Protein AF-A0A5C4TC62-F1 (afdb_monomer_lite)

Foldseek 3Di:
DDDDPAPDPDDPDDCVPPPDDQQADEDEPPDPDLQVQLLCVLLVNHPVRYDYDDPPDDDDDPHDDDDPPPPPPDPDDDRPADPVVVLVVSLVSNCVSLVADADPLLQAEEAACPVPPDQHDVPVVVVCVVVVVVSYDYDYCSPPRPSVLLNSQCNYQEYEYEDDPSLSSVSSHDQNREYEYEYAPPDDDCHNDDPRYDDYDYDHD

Structure (mmCIF, N/CA/C/O backbone):
data_AF-A0A5C4TC62-F1
#
_entry.id   AF-A0A5C4TC62-F1
#
loop_
_atom_site.group_PDB
_atom_site.id
_atom_site.type_symbol
_atom_site.label_atom_id
_atom_site.label_alt_id
_atom_site.label_comp_id
_atom_site.label_asym_id
_atom_site.label_entity_id
_atom_site.label_seq_id
_atom_site.pdbx_PDB_ins_code
_atom_site.Cartn_x
_atom_site.Cartn_y
_atom_site.Cartn_z
_atom_site.occupancy
_atom_site.B_iso_or_equiv
_atom_site.auth_seq_id
_atom_site.auth_comp_id
_atom_site.auth_asym_id
_atom_site.auth_atom_id
_atom_site.pdbx_PDB_model_num
ATOM 1 N N . MET A 1 1 ? 24.062 13.454 -33.628 1.00 30.94 1 MET A N 1
ATOM 2 C CA . MET A 1 1 ? 23.434 12.606 -34.673 1.00 30.94 1 MET A CA 1
ATOM 3 C C . MET A 1 1 ? 23.124 11.265 -34.015 1.00 30.94 1 MET A C 1
ATOM 5 O O . MET A 1 1 ? 24.044 10.686 -33.473 1.00 30.94 1 MET A O 1
ATOM 9 N N . LEU A 1 2 ? 21.901 10.762 -33.869 1.00 21.36 2 LEU A N 1
ATOM 10 C CA . LEU A 1 2 ? 20.700 10.834 -34.698 1.00 21.36 2 LEU A CA 1
ATOM 11 C C . LEU A 1 2 ? 19.454 11.174 -33.863 1.00 21.36 2 LEU A C 1
ATOM 13 O O . LEU A 1 2 ? 19.333 10.771 -32.708 1.00 21.36 2 LEU A O 1
ATOM 17 N N . ALA A 1 3 ? 18.513 11.849 -34.521 1.00 23.80 3 ALA A N 1
ATOM 18 C CA . ALA A 1 3 ? 17.127 11.994 -34.110 1.00 23.80 3 ALA A CA 1
ATOM 19 C C . ALA A 1 3 ? 16.480 10.617 -33.880 1.00 23.80 3 ALA A C 1
ATOM 21 O O . ALA A 1 3 ? 16.536 9.742 -34.744 1.00 23.80 3 ALA A O 1
ATOM 22 N N . CYS A 1 4 ? 15.861 10.429 -32.716 1.00 20.73 4 CYS A N 1
ATOM 23 C CA . CYS A 1 4 ? 15.042 9.258 -32.438 1.00 20.73 4 CYS A CA 1
ATOM 24 C C . CYS A 1 4 ? 13.598 9.609 -32.810 1.00 20.73 4 CYS A C 1
ATOM 26 O O . CYS A 1 4 ? 12.948 10.399 -32.127 1.00 20.73 4 CYS A O 1
ATOM 28 N N . THR A 1 5 ? 13.103 9.068 -33.921 1.00 20.61 5 THR A N 1
ATOM 29 C CA . THR A 1 5 ? 11.689 9.167 -34.290 1.00 20.61 5 THR A CA 1
ATOM 30 C C . THR A 1 5 ? 10.877 8.324 -33.307 1.00 20.61 5 THR A C 1
ATOM 32 O O . THR A 1 5 ? 10.744 7.110 -33.461 1.00 20.61 5 THR A O 1
ATOM 35 N N . ILE A 1 6 ? 10.357 8.965 -32.261 1.00 24.66 6 ILE A N 1
ATOM 36 C CA . ILE A 1 6 ? 9.444 8.352 -31.296 1.00 24.66 6 ILE A CA 1
ATOM 37 C C . ILE A 1 6 ? 8.110 8.127 -32.014 1.00 24.66 6 ILE A C 1
ATOM 39 O O . ILE A 1 6 ? 7.334 9.057 -32.223 1.00 24.66 6 ILE A O 1
ATOM 43 N N . ARG A 1 7 ? 7.826 6.885 -32.422 1.00 21.91 7 ARG A N 1
ATOM 44 C CA . ARG A 1 7 ? 6.460 6.497 -32.792 1.00 21.91 7 ARG A CA 1
ATOM 45 C C . ARG A 1 7 ? 5.653 6.353 -31.505 1.00 21.91 7 ARG A C 1
ATOM 47 O O . ARG A 1 7 ? 5.790 5.362 -30.793 1.00 21.91 7 ARG A O 1
ATOM 54 N N . PHE A 1 8 ? 4.823 7.348 -31.205 1.00 23.62 8 PHE A N 1
ATOM 55 C CA . PHE A 1 8 ? 3.849 7.273 -30.122 1.00 23.62 8 PHE A CA 1
ATOM 56 C C . PHE A 1 8 ? 2.818 6.184 -30.440 1.00 23.62 8 PHE A C 1
ATOM 58 O O . PHE A 1 8 ? 1.986 6.344 -31.328 1.00 23.62 8 PHE A O 1
ATOM 65 N N . ALA A 1 9 ? 2.852 5.074 -29.708 1.00 26.41 9 ALA A N 1
ATOM 66 C CA . ALA A 1 9 ? 1.685 4.212 -29.593 1.00 26.41 9 ALA A CA 1
ATOM 67 C C . ALA A 1 9 ? 0.819 4.779 -28.462 1.00 26.41 9 ALA A C 1
ATOM 69 O O . ALA A 1 9 ? 1.026 4.465 -27.293 1.00 26.41 9 ALA A O 1
ATOM 70 N N . ILE A 1 10 ? -0.111 5.671 -28.810 1.00 30.48 10 ILE A N 1
ATOM 71 C CA . ILE A 1 10 ? -1.128 6.165 -27.878 1.00 30.48 10 ILE A CA 1
ATOM 72 C C . ILE A 1 10 ? -2.096 5.007 -27.638 1.00 30.48 10 ILE A C 1
ATOM 74 O O . ILE A 1 10 ? -2.842 4.609 -28.529 1.00 30.48 10 ILE A O 1
ATOM 78 N N . GLY A 1 11 ? -2.053 4.425 -26.446 1.00 35.75 11 GLY A N 1
ATOM 79 C CA . GLY A 1 11 ? -2.957 3.354 -26.060 1.00 35.75 11 GLY A CA 1
ATOM 80 C C . GLY A 1 11 ? -3.320 3.478 -24.592 1.00 35.75 11 GLY A C 1
ATOM 81 O O . GLY A 1 11 ? -2.474 3.284 -23.729 1.00 35.75 11 GLY A O 1
ATOM 82 N N . SER A 1 12 ? -4.596 3.724 -24.307 1.00 39.84 12 SER A N 1
ATOM 83 C CA . SER A 1 12 ? -5.207 3.675 -22.970 1.00 39.84 12 SER A CA 1
ATOM 84 C C . SER A 1 12 ? -5.316 2.248 -22.401 1.00 39.84 12 SER A C 1
ATOM 86 O O . SER A 1 12 ? -6.130 1.978 -21.520 1.00 39.84 12 SER A O 1
ATOM 88 N N . ARG A 1 13 ? -4.536 1.297 -22.931 1.00 46.03 13 ARG A N 1
ATOM 89 C CA . ARG A 1 13 ? -4.659 -0.131 -22.631 1.00 46.03 13 ARG A CA 1
ATOM 90 C C . ARG A 1 13 ? -3.619 -0.550 -21.604 1.00 46.03 13 ARG A C 1
ATOM 92 O O . ARG A 1 13 ? -2.445 -0.216 -21.722 1.00 46.03 13 ARG A O 1
ATOM 99 N N . ASN A 1 14 ? -4.065 -1.344 -20.635 1.00 53.19 14 ASN A N 1
ATOM 100 C CA . ASN A 1 14 ? -3.213 -2.014 -19.665 1.00 53.19 14 ASN A CA 1
ATOM 101 C C . ASN A 1 14 ? -2.066 -2.758 -20.386 1.00 53.19 14 ASN A C 1
ATOM 103 O O . ASN A 1 14 ? -2.363 -3.677 -21.155 1.00 53.19 14 ASN A O 1
ATOM 107 N N . PRO A 1 15 ? -0.781 -2.435 -20.145 1.00 55.03 15 PRO A N 1
ATOM 108 C CA . PRO A 1 15 ? 0.329 -3.113 -20.809 1.00 55.03 15 PRO A CA 1
ATOM 109 C C . PRO A 1 15 ? 0.337 -4.625 -20.522 1.00 55.03 15 PRO A C 1
ATOM 111 O O . PRO A 1 15 ? 0.638 -5.399 -21.425 1.00 55.03 15 PRO A O 1
ATOM 114 N N . PHE A 1 16 ? -0.145 -5.069 -19.357 1.00 57.12 16 PHE A N 1
ATOM 115 C CA . PHE A 1 16 ? -0.284 -6.486 -18.997 1.00 57.12 16 PHE A CA 1
ATOM 116 C C . PHE A 1 16 ? -1.437 -7.210 -19.714 1.00 57.12 16 PHE A C 1
ATOM 118 O O . PHE A 1 16 ? -1.467 -8.435 -19.739 1.00 57.12 16 PHE A O 1
ATOM 125 N N . ARG A 1 17 ? -2.390 -6.480 -20.315 1.00 63.75 17 ARG A N 1
ATOM 126 C CA . ARG A 1 17 ? -3.488 -7.043 -21.136 1.00 63.75 17 ARG A CA 1
ATOM 127 C C . ARG A 1 17 ? -3.427 -6.608 -22.602 1.00 63.75 17 ARG A C 1
ATOM 129 O O . ARG A 1 17 ? -4.311 -6.931 -23.386 1.00 63.75 17 ARG A O 1
ATOM 136 N N . SER A 1 18 ? -2.391 -5.868 -22.981 1.00 69.88 18 SER A N 1
ATOM 137 C CA . SER A 1 18 ? -2.206 -5.351 -24.339 1.00 69.88 18 SER A CA 1
ATOM 138 C C . SER A 1 18 ? -1.653 -6.397 -25.312 1.00 69.88 18 SER A C 1
ATOM 140 O O . SER A 1 18 ? -1.589 -6.131 -26.509 1.00 69.88 18 SER A O 1
ATOM 142 N N . GLY A 1 19 ? -1.235 -7.564 -24.802 1.00 74.81 19 GLY A N 1
ATOM 143 C CA . GLY A 1 19 ? -0.518 -8.586 -25.570 1.00 74.81 19 GLY A CA 1
ATOM 144 C C . GLY A 1 19 ? 0.917 -8.182 -25.925 1.00 74.81 19 GLY A C 1
ATOM 145 O O . GLY A 1 19 ? 1.572 -8.867 -26.705 1.00 74.81 19 GLY A O 1
ATOM 146 N N . LEU A 1 20 ? 1.414 -7.065 -25.383 1.00 82.81 20 LEU A N 1
ATOM 147 C CA . LEU A 1 20 ? 2.783 -6.621 -25.607 1.00 82.81 20 LEU A CA 1
ATOM 148 C C . LEU A 1 20 ? 3.751 -7.474 -24.788 1.00 82.81 20 LEU A C 1
ATOM 150 O O . LEU A 1 20 ? 3.633 -7.575 -23.569 1.00 82.81 20 LEU A O 1
ATOM 154 N N . HIS A 1 21 ? 4.744 -8.042 -25.466 1.00 85.62 21 HIS A N 1
ATOM 155 C CA . HIS A 1 21 ? 5.901 -8.629 -24.806 1.00 85.62 21 HIS A CA 1
ATOM 156 C C . HIS A 1 21 ? 6.812 -7.510 -24.287 1.00 85.62 21 HIS A C 1
ATOM 158 O O . HIS A 1 21 ? 7.208 -6.634 -25.060 1.00 85.62 21 HIS A O 1
ATOM 164 N N . ILE A 1 22 ? 7.117 -7.524 -22.986 1.00 90.19 22 ILE A N 1
ATOM 165 C CA . ILE A 1 22 ? 7.987 -6.541 -22.331 1.00 90.19 22 ILE A CA 1
ATOM 166 C C . ILE A 1 22 ? 9.228 -7.248 -21.781 1.00 90.19 22 ILE A C 1
ATOM 168 O O . ILE A 1 22 ? 9.141 -8.080 -20.874 1.00 90.19 22 ILE A O 1
ATOM 172 N N . ASP A 1 23 ? 10.390 -6.882 -22.320 1.00 91.50 23 ASP A N 1
ATOM 173 C CA . ASP A 1 23 ? 11.682 -7.445 -21.916 1.00 91.50 23 ASP A CA 1
ATOM 174 C C . ASP A 1 23 ? 12.245 -6.772 -20.657 1.00 91.50 23 ASP A C 1
ATOM 176 O O . ASP A 1 23 ? 12.823 -7.435 -19.793 1.00 91.50 23 ASP A O 1
ATOM 180 N N . LYS A 1 24 ? 12.080 -5.445 -20.553 1.00 93.44 24 LYS A N 1
ATOM 181 C CA . LYS A 1 24 ? 12.610 -4.604 -19.472 1.00 93.44 24 LYS A CA 1
ATOM 182 C C . LYS A 1 24 ? 11.606 -3.528 -19.054 1.00 93.44 24 LYS A C 1
ATOM 184 O O . LYS A 1 24 ? 10.913 -2.962 -19.895 1.00 93.44 24 LYS A O 1
ATOM 189 N N . TYR A 1 25 ? 11.597 -3.207 -17.764 1.00 91.56 25 TYR A N 1
ATOM 190 C CA . TYR A 1 25 ? 10.809 -2.139 -17.151 1.00 91.56 25 TYR A CA 1
ATOM 191 C C . TYR A 1 25 ? 11.752 -1.079 -16.595 1.00 91.56 25 TYR A C 1
ATOM 193 O O . TYR A 1 25 ? 12.667 -1.409 -15.844 1.00 91.56 25 TYR A O 1
ATOM 201 N N . ILE A 1 26 ? 11.529 0.186 -16.942 1.00 90.75 26 ILE A N 1
ATOM 202 C CA . ILE A 1 26 ? 12.283 1.304 -16.370 1.00 90.75 26 ILE A CA 1
ATOM 203 C C . ILE A 1 26 ? 11.486 1.842 -15.186 1.00 90.75 26 ILE A C 1
ATOM 205 O O . ILE A 1 26 ? 10.317 2.192 -15.339 1.00 90.75 26 ILE A O 1
ATOM 209 N N . ILE A 1 27 ? 12.114 1.892 -14.015 1.00 87.25 27 ILE A N 1
ATOM 210 C CA . ILE A 1 27 ? 11.497 2.352 -12.768 1.00 87.25 27 ILE A CA 1
ATOM 211 C C . ILE A 1 27 ? 12.298 3.534 -12.240 1.00 87.25 27 ILE A C 1
ATOM 213 O O . ILE A 1 27 ? 13.530 3.485 -12.186 1.00 87.25 27 ILE A O 1
ATOM 217 N N . THR A 1 28 ? 11.596 4.597 -11.853 1.00 83.12 28 THR A N 1
ATOM 218 C CA . THR A 1 28 ? 12.221 5.766 -11.238 1.00 83.12 28 THR A CA 1
ATOM 219 C C . THR A 1 28 ? 12.948 5.356 -9.963 1.00 83.12 28 THR A C 1
ATOM 221 O O . THR A 1 28 ? 12.418 4.624 -9.134 1.00 83.12 28 THR A O 1
ATOM 224 N N . ASN A 1 29 ? 14.181 5.821 -9.813 1.00 76.31 29 ASN A N 1
ATOM 225 C CA . ASN A 1 29 ? 14.966 5.633 -8.604 1.00 76.31 29 ASN A CA 1
ATOM 226 C C . ASN A 1 29 ? 14.807 6.844 -7.688 1.00 76.31 29 ASN A C 1
ATOM 228 O O . ASN A 1 29 ? 15.640 7.742 -7.654 1.00 76.31 29 ASN A O 1
ATOM 232 N N . ASP A 1 30 ? 13.706 6.859 -6.955 1.00 66.06 30 ASP A N 1
ATOM 233 C CA . ASP A 1 30 ? 13.378 7.810 -5.893 1.00 66.06 30 ASP A CA 1
ATOM 234 C C . ASP A 1 30 ? 13.891 7.333 -4.517 1.00 66.06 30 ASP A C 1
ATOM 236 O O . ASP A 1 30 ? 13.334 7.656 -3.468 1.00 66.06 30 ASP A O 1
ATOM 240 N N . GLY A 1 31 ? 14.986 6.565 -4.527 1.00 57.94 31 GLY A N 1
ATOM 241 C CA . GLY A 1 31 ? 15.443 5.746 -3.409 1.00 57.94 31 GLY A CA 1
ATOM 242 C C . GLY A 1 31 ? 14.883 4.329 -3.523 1.00 57.94 31 GLY A C 1
ATOM 243 O O . GLY A 1 31 ? 13.777 4.118 -4.012 1.00 57.94 31 GLY A O 1
ATOM 244 N N . ALA A 1 32 ? 15.657 3.325 -3.106 1.00 55.75 32 ALA A N 1
ATOM 245 C CA . ALA A 1 32 ? 15.229 1.929 -3.125 1.00 55.75 32 ALA A CA 1
ATOM 246 C C . ALA A 1 32 ? 14.064 1.715 -2.142 1.00 55.75 32 ALA A C 1
ATOM 248 O O . ALA A 1 32 ? 14.263 1.294 -1.002 1.00 55.75 32 ALA A O 1
ATOM 249 N N . SER A 1 33 ? 12.837 2.044 -2.552 1.00 74.12 33 SER A N 1
ATOM 250 C CA . SER A 1 33 ? 11.673 1.784 -1.723 1.00 74.12 33 SER A CA 1
ATOM 251 C C . SER A 1 33 ? 11.371 0.293 -1.805 1.00 74.12 33 SER A C 1
ATOM 253 O O . SER A 1 33 ? 10.984 -0.246 -2.842 1.00 74.12 33 SER A O 1
ATOM 255 N N . ARG A 1 34 ? 11.572 -0.392 -0.678 1.00 86.38 34 ARG A N 1
ATOM 256 C CA . ARG A 1 34 ? 11.160 -1.783 -0.454 1.00 86.38 34 ARG A CA 1
ATOM 257 C C . ARG A 1 34 ? 9.753 -2.058 -1.007 1.00 86.38 34 ARG A C 1
ATOM 259 O O . ARG A 1 34 ? 9.528 -3.089 -1.625 1.00 86.38 34 ARG A O 1
ATOM 266 N N . PHE A 1 35 ? 8.848 -1.090 -0.854 1.00 87.12 35 PHE A N 1
ATOM 267 C CA . PHE A 1 35 ? 7.494 -1.108 -1.400 1.00 87.12 35 PHE A CA 1
ATOM 268 C C . PHE A 1 35 ? 7.440 -1.347 -2.921 1.00 87.12 35 PHE A C 1
ATOM 270 O O . PHE A 1 35 ? 6.672 -2.193 -3.375 1.00 87.12 35 PHE A O 1
ATOM 277 N N . GLN A 1 36 ? 8.252 -0.640 -3.718 1.00 87.88 36 GLN A N 1
ATOM 278 C CA . GLN A 1 36 ? 8.295 -0.838 -5.173 1.00 87.88 36 GLN A CA 1
ATOM 279 C C . GLN A 1 36 ? 8.788 -2.240 -5.530 1.00 87.88 36 GLN A C 1
ATOM 281 O O . GLN A 1 36 ? 8.164 -2.906 -6.352 1.00 87.88 36 GLN A O 1
ATOM 286 N N . ASP A 1 37 ? 9.885 -2.689 -4.911 1.00 88.94 37 ASP A N 1
ATOM 287 C CA . ASP A 1 37 ? 10.472 -4.006 -5.188 1.00 88.94 37 ASP A CA 1
ATOM 288 C C . ASP A 1 37 ? 9.486 -5.135 -4.841 1.00 88.94 37 ASP A C 1
ATOM 290 O O . ASP A 1 37 ? 9.260 -6.031 -5.654 1.00 88.94 37 ASP A O 1
ATOM 294 N N . GLU A 1 38 ? 8.840 -5.065 -3.673 1.00 92.44 38 GLU A N 1
ATOM 295 C CA . GLU A 1 38 ? 7.827 -6.040 -3.250 1.00 92.44 38 GLU A CA 1
ATOM 296 C C . GLU A 1 38 ? 6.591 -6.020 -4.162 1.00 92.44 38 GLU A C 1
ATOM 298 O O . GLU A 1 38 ? 6.096 -7.077 -4.553 1.00 92.44 38 GLU A O 1
ATOM 303 N N . THR A 1 39 ? 6.116 -4.835 -4.559 1.00 92.00 39 THR A N 1
ATOM 304 C CA . THR A 1 39 ? 4.961 -4.707 -5.463 1.00 92.00 39 THR A CA 1
ATOM 305 C C . THR A 1 39 ? 5.260 -5.300 -6.840 1.00 92.00 39 THR A C 1
ATOM 307 O O . THR A 1 39 ? 4.448 -6.051 -7.374 1.00 92.00 39 THR A O 1
ATOM 310 N N . LEU A 1 40 ? 6.431 -5.010 -7.416 1.00 91.62 40 LEU A N 1
ATOM 311 C CA . LEU A 1 40 ? 6.843 -5.557 -8.714 1.00 91.62 40 LEU A CA 1
ATOM 312 C C . LEU A 1 40 ? 6.975 -7.080 -8.668 1.00 91.62 40 LEU A C 1
ATOM 314 O O . LEU A 1 40 ? 6.479 -7.759 -9.568 1.00 91.62 40 LEU A O 1
ATOM 318 N N . ALA A 1 41 ? 7.565 -7.615 -7.597 1.00 92.56 41 ALA A N 1
ATOM 319 C CA . ALA A 1 41 ? 7.668 -9.054 -7.393 1.00 92.56 41 ALA A CA 1
ATOM 320 C C . ALA A 1 41 ? 6.281 -9.718 -7.313 1.00 92.56 41 ALA A C 1
ATOM 322 O O . ALA A 1 41 ? 6.049 -10.732 -7.970 1.00 92.56 41 ALA A O 1
ATOM 323 N N . LEU A 1 42 ? 5.330 -9.118 -6.585 1.00 93.44 42 LEU A N 1
ATOM 324 C CA . LEU A 1 42 ? 3.946 -9.607 -6.503 1.00 93.44 42 LEU A CA 1
ATOM 325 C C . LEU A 1 42 ? 3.190 -9.518 -7.838 1.00 93.44 42 LEU A C 1
ATOM 327 O O . LEU A 1 42 ? 2.278 -10.310 -8.074 1.00 93.44 42 LEU A O 1
ATOM 331 N N . LEU A 1 43 ? 3.576 -8.596 -8.722 1.00 92.56 43 LEU A N 1
ATOM 332 C CA . LEU A 1 43 ? 3.076 -8.502 -10.098 1.00 92.56 43 LEU A CA 1
ATOM 333 C C . LEU A 1 43 ? 3.785 -9.467 -11.068 1.00 92.56 43 LEU A C 1
ATOM 335 O O . LEU A 1 43 ? 3.504 -9.444 -12.266 1.00 92.56 43 LEU A O 1
ATOM 339 N N . GLY A 1 44 ? 4.703 -10.306 -10.579 1.00 91.44 44 GLY A N 1
ATOM 340 C CA . GLY A 1 44 ? 5.457 -11.253 -11.400 1.00 91.44 44 GLY A CA 1
ATOM 341 C C . GLY A 1 44 ? 6.538 -10.600 -12.265 1.00 91.44 44 GLY A C 1
ATOM 342 O O . GLY A 1 44 ? 6.967 -11.192 -13.254 1.00 91.44 44 GLY A O 1
ATOM 343 N N . ILE A 1 45 ? 6.975 -9.384 -11.923 1.00 91.12 45 ILE A N 1
ATOM 344 C CA . ILE A 1 45 ? 8.106 -8.712 -12.568 1.00 91.12 45 ILE A CA 1
ATOM 345 C C . ILE A 1 45 ? 9.357 -9.007 -11.736 1.00 91.12 45 ILE A C 1
ATOM 347 O O . ILE A 1 45 ? 9.525 -8.432 -10.658 1.00 91.12 45 ILE A O 1
ATOM 351 N N . PRO A 1 46 ? 10.251 -9.890 -12.206 1.00 86.75 46 PRO A N 1
ATOM 352 C CA . PRO A 1 46 ? 11.436 -10.242 -11.450 1.00 86.75 46 PRO A CA 1
ATOM 353 C C . PRO A 1 46 ? 12.492 -9.129 -11.558 1.00 86.75 46 PRO A C 1
ATOM 355 O O . PRO A 1 46 ? 12.493 -8.326 -12.502 1.00 86.75 46 PRO A O 1
ATOM 358 N N . ARG A 1 47 ? 13.394 -9.057 -10.573 1.00 88.56 47 ARG A N 1
ATOM 359 C CA . ARG A 1 47 ? 14.336 -7.936 -10.400 1.00 88.56 47 ARG A CA 1
ATOM 360 C C . ARG A 1 47 ? 15.227 -7.722 -11.624 1.00 88.56 47 ARG A C 1
ATOM 362 O O . ARG A 1 47 ? 15.526 -6.588 -11.971 1.00 88.56 47 ARG A O 1
ATOM 369 N N . GLU A 1 48 ? 15.606 -8.784 -12.320 1.00 90.50 48 GLU A N 1
ATOM 370 C CA . GLU A 1 48 ? 16.424 -8.741 -13.531 1.00 90.50 48 GLU A CA 1
ATOM 371 C C . GLU A 1 48 ? 15.718 -8.093 -14.729 1.00 90.50 48 GLU A C 1
ATOM 373 O O . GLU A 1 48 ? 16.384 -7.654 -15.671 1.00 90.50 48 GLU A O 1
ATOM 378 N N . LYS A 1 49 ? 14.381 -8.002 -14.720 1.00 90.81 49 LYS A N 1
ATOM 379 C CA . LYS A 1 49 ? 13.625 -7.242 -15.724 1.00 90.81 49 LYS A CA 1
ATOM 380 C C . LYS A 1 49 ? 13.504 -5.760 -15.367 1.00 90.81 49 LYS A C 1
ATOM 382 O O . LYS A 1 49 ? 13.170 -4.969 -16.245 1.00 90.81 49 LYS A O 1
ATOM 387 N N . ALA A 1 50 ? 13.794 -5.366 -14.130 1.00 89.50 50 ALA A N 1
ATOM 388 C CA . ALA A 1 50 ? 13.716 -3.987 -13.665 1.00 89.50 50 ALA A CA 1
ATOM 389 C C . ALA A 1 50 ? 15.054 -3.248 -13.847 1.00 89.50 50 ALA A C 1
ATOM 391 O O . ALA A 1 50 ? 16.094 -3.667 -13.345 1.00 89.50 50 ALA A O 1
ATOM 392 N N . ILE A 1 51 ? 15.021 -2.110 -14.537 1.00 90.50 51 ILE A N 1
ATOM 393 C CA . ILE A 1 51 ? 16.131 -1.161 -14.645 1.00 90.50 51 ILE A CA 1
ATOM 394 C C . ILE A 1 51 ? 15.757 0.070 -13.823 1.00 90.50 51 ILE A C 1
ATOM 396 O O . ILE A 1 51 ? 14.796 0.769 -14.147 1.00 90.50 51 ILE A O 1
ATOM 400 N N . ARG A 1 52 ? 16.512 0.345 -12.757 1.00 88.56 52 ARG A N 1
ATOM 401 C CA . ARG A 1 52 ? 16.333 1.562 -11.956 1.00 88.56 52 ARG A CA 1
ATOM 402 C C . ARG A 1 52 ? 17.030 2.738 -12.632 1.00 88.56 52 ARG A C 1
ATOM 404 O O . ARG A 1 52 ? 18.179 2.612 -13.052 1.00 88.56 52 ARG A O 1
ATOM 411 N N . SER A 1 53 ? 16.335 3.867 -12.747 1.00 88.56 53 SER A N 1
ATOM 412 C CA . SER A 1 53 ? 16.913 5.079 -13.325 1.00 88.56 53 SER A CA 1
ATOM 413 C C . SER A 1 53 ? 18.061 5.615 -12.462 1.00 88.56 53 SER A C 1
ATOM 415 O O . SER A 1 53 ? 18.091 5.423 -11.255 1.00 88.56 53 SER A O 1
ATOM 417 N N . TYR A 1 54 ? 19.019 6.317 -13.045 1.00 87.06 54 TYR A N 1
ATOM 418 C CA . TYR A 1 54 ? 20.015 7.077 -12.290 1.00 87.06 54 TYR A CA 1
ATOM 419 C C . TYR A 1 54 ? 20.504 8.238 -13.150 1.00 87.06 54 TYR A C 1
ATOM 421 O O . TYR A 1 54 ? 20.236 8.284 -14.355 1.00 87.06 54 TYR A O 1
ATOM 429 N N . GLU A 1 55 ? 21.169 9.204 -12.528 1.00 89.25 55 GLU A N 1
ATOM 430 C CA . GLU A 1 55 ? 21.704 10.359 -13.240 1.00 89.25 55 GLU A CA 1
ATOM 431 C C . GLU A 1 55 ? 22.742 9.919 -14.285 1.00 89.25 55 GLU A C 1
ATOM 433 O O . GLU A 1 55 ? 23.666 9.170 -13.981 1.00 89.25 55 GLU A O 1
ATOM 438 N N . GLY A 1 56 ? 22.560 10.341 -15.539 1.00 90.75 56 GLY A N 1
ATOM 439 C CA . GLY A 1 56 ? 23.407 9.910 -16.658 1.00 90.75 56 GLY A CA 1
ATOM 440 C C . GLY A 1 56 ? 23.041 8.548 -17.266 1.00 90.75 56 GLY A C 1
ATOM 441 O O . GLY A 1 56 ? 23.785 8.035 -18.102 1.00 90.75 56 GLY A O 1
ATOM 442 N N . LEU A 1 57 ? 21.906 7.941 -16.896 1.00 90.44 57 LEU A N 1
ATOM 443 C CA . LEU A 1 57 ? 21.412 6.742 -17.576 1.00 90.44 57 LEU A CA 1
ATOM 444 C C . LEU A 1 57 ? 20.954 7.071 -19.008 1.00 90.44 57 LEU A C 1
ATOM 446 O O . LEU A 1 57 ? 19.945 7.745 -19.213 1.00 90.44 57 LEU A O 1
ATOM 450 N N . HIS A 1 58 ? 21.645 6.510 -20.002 1.00 92.75 58 HIS A N 1
ATOM 451 C CA . HIS A 1 58 ? 21.254 6.562 -21.411 1.00 92.75 58 HIS A CA 1
ATOM 452 C C . HIS A 1 58 ? 20.888 5.165 -21.914 1.00 92.75 58 HIS A C 1
ATOM 454 O O . HIS A 1 58 ? 21.683 4.232 -21.819 1.00 92.75 58 HIS A O 1
ATOM 460 N N . LEU A 1 59 ? 19.687 5.020 -22.477 1.00 91.88 59 LEU A N 1
ATOM 461 C CA . LEU A 1 59 ? 19.187 3.753 -23.009 1.00 91.88 59 LEU A CA 1
ATOM 462 C C . LEU A 1 59 ? 18.778 3.903 -24.473 1.00 91.88 59 LEU A C 1
ATOM 464 O O . LEU A 1 59 ? 18.186 4.905 -24.874 1.00 91.88 59 LEU A O 1
ATOM 468 N N . LYS A 1 60 ? 19.044 2.861 -25.261 1.00 94.25 60 LYS A N 1
ATOM 469 C CA . LYS A 1 60 ? 18.516 2.690 -26.615 1.00 94.25 60 LYS A CA 1
ATOM 470 C C . LYS A 1 60 ? 17.673 1.421 -26.640 1.00 94.25 60 LYS A C 1
ATOM 472 O O . LYS A 1 60 ? 18.140 0.368 -26.222 1.00 94.25 60 LYS A O 1
ATOM 477 N N . ALA A 1 61 ? 16.448 1.521 -27.146 1.00 92.88 61 ALA A N 1
ATOM 478 C CA . ALA A 1 61 ? 15.534 0.393 -27.290 1.00 92.88 61 ALA A CA 1
ATOM 479 C C . ALA A 1 61 ? 14.999 0.332 -28.723 1.00 92.88 61 ALA A C 1
ATOM 481 O O . ALA A 1 61 ? 14.778 1.369 -29.347 1.00 92.88 61 ALA A O 1
ATOM 482 N N . ALA A 1 62 ? 14.763 -0.879 -29.233 1.00 93.94 62 ALA A N 1
ATOM 483 C CA . ALA A 1 62 ? 14.094 -1.068 -30.522 1.00 93.94 62 ALA A CA 1
ATOM 484 C C . ALA A 1 62 ? 12.634 -0.585 -30.476 1.00 93.94 62 ALA A C 1
ATOM 486 O O . ALA A 1 62 ? 12.112 -0.054 -31.454 1.00 93.94 62 ALA A O 1
ATOM 487 N N . ARG A 1 63 ? 11.985 -0.737 -29.315 1.00 91.69 63 ARG A N 1
ATOM 488 C CA . ARG A 1 63 ? 10.635 -0.252 -29.038 1.00 91.69 63 ARG A CA 1
ATOM 489 C C . ARG A 1 63 ? 10.570 0.273 -27.610 1.00 91.69 63 ARG A C 1
ATOM 491 O O . ARG A 1 63 ? 10.955 -0.429 -26.681 1.00 91.69 63 ARG A O 1
ATOM 498 N N . LEU A 1 64 ? 10.060 1.489 -27.444 1.00 91.31 64 LEU A N 1
ATOM 499 C CA . LEU A 1 64 ? 9.807 2.096 -26.141 1.00 91.31 64 LEU A CA 1
ATOM 500 C C . LEU A 1 64 ? 8.297 2.238 -25.948 1.00 91.31 64 LEU A C 1
ATOM 502 O O . LEU A 1 64 ? 7.618 2.846 -26.774 1.00 91.31 64 LEU A O 1
ATOM 506 N N . VAL A 1 65 ? 7.779 1.666 -24.864 1.00 88.94 65 VAL A N 1
ATOM 507 C CA . VAL A 1 65 ? 6.391 1.853 -24.433 1.00 88.94 65 VAL A CA 1
ATOM 508 C C . VAL A 1 65 ? 6.416 2.799 -23.245 1.00 88.94 65 VAL A C 1
ATOM 510 O O . VAL A 1 65 ? 7.016 2.484 -22.221 1.00 88.94 65 VAL A O 1
ATOM 513 N N . VAL A 1 66 ? 5.783 3.960 -23.388 1.00 84.44 66 VAL A N 1
ATOM 514 C CA . VAL A 1 66 ? 5.694 4.963 -22.323 1.00 84.44 66 VAL A CA 1
ATOM 515 C C . VAL A 1 66 ? 4.237 5.046 -21.881 1.00 84.44 66 VAL A C 1
ATOM 517 O O . VAL A 1 66 ? 3.373 5.245 -22.741 1.00 84.44 66 VAL A O 1
ATOM 520 N N . PRO A 1 67 ? 3.930 4.886 -20.581 1.00 74.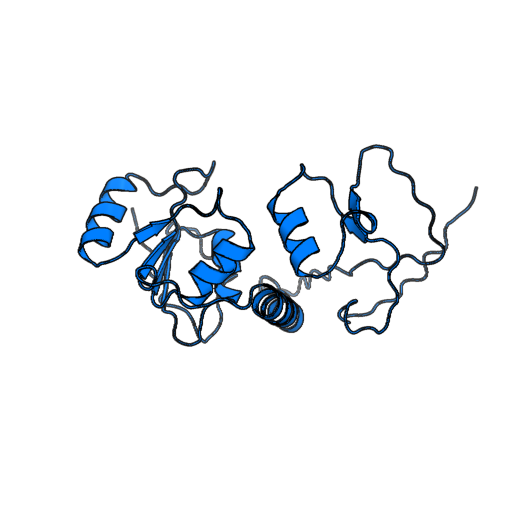56 67 PRO A N 1
ATOM 521 C CA . PRO A 1 67 ? 2.580 5.122 -20.105 1.00 74.56 67 PRO A CA 1
ATOM 522 C C . PRO A 1 67 ? 2.225 6.587 -20.353 1.00 74.56 67 PRO A C 1
ATOM 524 O O . PRO A 1 67 ? 2.939 7.496 -19.931 1.00 74.56 67 PRO A O 1
ATOM 527 N N . SER A 1 68 ? 1.107 6.822 -21.035 1.00 70.62 68 SER A N 1
ATOM 528 C CA . SER A 1 68 ? 0.532 8.157 -21.071 1.00 70.62 68 SER A CA 1
ATOM 529 C C . SER A 1 68 ? -0.112 8.404 -19.713 1.00 70.62 68 SER A C 1
ATOM 531 O O . SER A 1 68 ? -1.193 7.896 -19.417 1.00 70.62 68 SER A O 1
ATOM 533 N N . LEU A 1 69 ? 0.571 9.171 -18.867 1.00 60.47 69 LEU A N 1
ATOM 534 C CA . LEU A 1 69 ? -0.123 9.924 -17.837 1.00 60.47 69 LEU A CA 1
ATOM 535 C C . LEU A 1 69 ? -0.932 10.959 -18.613 1.00 60.47 69 LEU A C 1
ATOM 537 O O . LEU A 1 69 ? -0.372 11.948 -19.069 1.00 60.47 69 LEU A O 1
ATOM 541 N N . GLN A 1 70 ? -2.207 10.687 -18.874 1.00 51.41 70 GLN A N 1
ATOM 542 C CA . GLN A 1 70 ? -3.138 11.736 -19.268 1.00 51.41 70 GLN A CA 1
ATOM 543 C C . GLN A 1 70 ? -3.569 12.429 -17.978 1.00 51.41 70 GLN A C 1
ATOM 545 O O . GLN A 1 70 ? -4.434 11.903 -17.270 1.00 51.41 70 GLN A O 1
ATOM 550 N N . PRO A 1 71 ? -2.990 13.587 -17.618 1.00 48.12 71 PRO A N 1
ATOM 551 C CA . PRO A 1 71 ? -3.696 14.481 -16.736 1.00 48.12 71 PRO A CA 1
ATOM 552 C C . PRO A 1 71 ? -4.874 15.008 -17.554 1.00 48.12 71 PRO A C 1
ATOM 554 O O . PRO A 1 71 ? -4.715 15.862 -18.425 1.00 48.12 71 PRO A O 1
ATOM 557 N N . TYR A 1 72 ? -6.063 14.452 -17.337 1.00 45.19 72 TYR A N 1
ATOM 558 C CA . TYR A 1 72 ? -7.279 15.114 -17.784 1.00 45.19 72 TYR A CA 1
ATOM 559 C C . TYR A 1 72 ? -7.442 16.361 -16.911 1.00 45.19 72 TYR A C 1
ATOM 561 O O . TYR A 1 72 ? -8.088 16.327 -15.870 1.00 45.19 72 TYR A O 1
ATOM 569 N N . TRP A 1 73 ? -6.791 17.455 -17.308 1.00 43.78 73 TRP A N 1
ATOM 570 C CA . TRP A 1 73 ? -7.107 18.800 -16.838 1.00 43.78 73 TRP A CA 1
ATOM 571 C C . TRP A 1 73 ? -8.401 19.237 -17.526 1.00 43.78 73 TRP A C 1
ATOM 573 O O . TRP A 1 73 ? -8.388 20.055 -18.442 1.00 43.78 73 TRP A O 1
ATOM 583 N N . LEU A 1 74 ? -9.515 18.615 -17.147 1.00 42.31 74 LEU A N 1
ATOM 584 C CA . LEU A 1 74 ? -10.835 19.123 -17.483 1.00 42.31 74 LEU A CA 1
ATOM 585 C C . LEU A 1 74 ? -11.352 19.870 -16.256 1.00 42.31 74 LEU A C 1
ATOM 587 O O . LEU A 1 74 ? -11.615 19.284 -15.207 1.00 42.31 74 LEU A O 1
ATOM 591 N N . GLU A 1 75 ? -11.421 21.188 -16.409 1.00 45.91 75 GLU A N 1
ATOM 592 C CA . GLU A 1 75 ? -12.218 22.084 -15.577 1.00 45.91 75 GLU A CA 1
ATOM 593 C C . GLU A 1 75 ? -13.622 21.487 -15.325 1.00 45.91 75 GLU A C 1
ATOM 595 O O . GLU A 1 75 ? -14.219 20.956 -16.268 1.00 45.91 75 GLU A O 1
ATOM 600 N N . PRO A 1 76 ? -14.186 21.581 -14.104 1.00 52.22 76 PRO A N 1
ATOM 601 C CA . PRO A 1 76 ? -13.632 22.176 -12.891 1.00 52.22 76 PRO A CA 1
ATOM 602 C C . PRO A 1 76 ? -13.134 21.084 -11.922 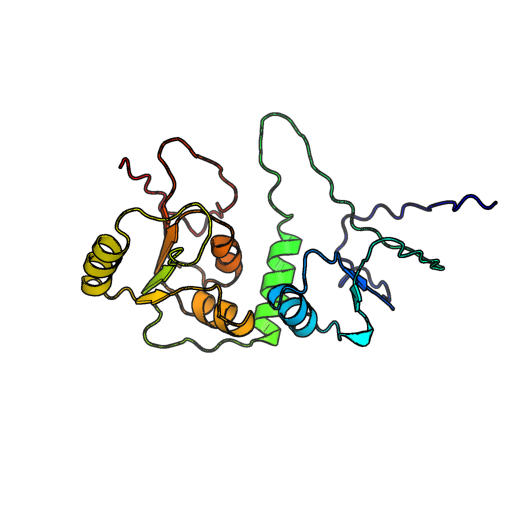1.00 52.22 76 PRO A C 1
ATOM 604 O O . PRO A 1 76 ? -13.919 20.292 -11.411 1.00 52.22 76 PRO A O 1
ATOM 607 N N . PHE A 1 77 ? -11.826 21.048 -11.650 1.00 50.94 77 PHE A N 1
ATOM 608 C CA . PHE A 1 77 ? -11.194 20.369 -10.501 1.00 50.94 77 PHE A CA 1
ATOM 609 C C . PHE A 1 77 ? -11.752 18.996 -10.074 1.00 50.94 77 PHE A C 1
ATOM 611 O O . PHE A 1 77 ? -11.902 18.726 -8.880 1.00 50.94 77 PHE A O 1
ATOM 618 N N . ILE A 1 78 ? -11.990 18.078 -11.011 1.00 49.47 78 ILE A N 1
ATOM 619 C CA . ILE A 1 78 ? -12.126 16.667 -10.644 1.00 49.47 78 ILE A CA 1
ATOM 620 C C . ILE A 1 78 ? -10.719 16.089 -10.658 1.00 49.47 78 ILE A C 1
ATOM 622 O O . ILE A 1 78 ? -10.115 15.916 -11.715 1.00 49.47 78 ILE A O 1
ATOM 626 N N . ALA A 1 79 ? -10.171 15.829 -9.470 1.00 48.78 79 ALA A N 1
ATOM 627 C CA . ALA A 1 79 ? -8.935 15.078 -9.344 1.00 48.78 79 ALA A CA 1
ATOM 628 C C . ALA A 1 79 ? -9.116 13.768 -10.115 1.00 48.78 79 ALA A C 1
ATOM 630 O O . ALA A 1 79 ? -9.966 12.967 -9.739 1.00 48.78 79 ALA A O 1
ATOM 631 N N . ASN A 1 80 ? -8.397 13.611 -11.231 1.00 49.97 80 ASN A N 1
ATOM 632 C CA . ASN A 1 80 ? -8.584 12.492 -12.145 1.00 49.97 80 ASN A CA 1
ATOM 633 C C . ASN A 1 80 ? -8.385 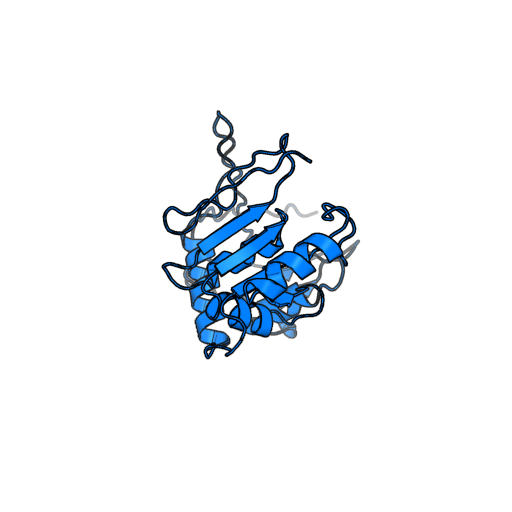11.189 -11.357 1.00 49.97 80 ASN A C 1
ATOM 635 O O . ASN A 1 80 ? -7.239 10.887 -10.994 1.00 49.97 80 ASN A O 1
ATOM 639 N N . PRO A 1 81 ? -9.459 10.444 -11.033 1.00 57.88 81 PRO A N 1
ATOM 640 C CA . PRO A 1 81 ? -9.292 9.200 -10.319 1.00 57.88 81 PRO A CA 1
ATOM 641 C C . PRO A 1 81 ? -8.466 8.299 -11.230 1.00 57.88 81 PRO A C 1
ATOM 643 O O . PRO A 1 81 ? -8.692 8.260 -12.444 1.00 57.88 81 PRO A O 1
ATOM 646 N N . LEU A 1 82 ? -7.486 7.592 -10.661 1.00 62.72 82 LEU A N 1
ATOM 647 C CA . LEU A 1 82 ? -6.812 6.516 -11.384 1.00 62.72 82 LEU A CA 1
ATOM 648 C C . LEU A 1 82 ? -7.886 5.710 -12.122 1.00 62.72 82 LEU A C 1
ATOM 650 O O . LEU A 1 82 ? -8.917 5.390 -11.517 1.00 62.72 82 LEU A O 1
ATOM 654 N N . PRO A 1 83 ? -7.709 5.441 -13.427 1.00 71.94 83 PRO A N 1
ATOM 655 C CA . PRO A 1 83 ? -8.774 4.838 -14.200 1.00 71.94 83 PRO A CA 1
ATOM 656 C C . PRO A 1 83 ? -9.157 3.526 -13.524 1.00 71.94 83 PRO A C 1
ATOM 658 O O . PRO A 1 83 ? -8.274 2.752 -13.155 1.00 71.94 83 PRO A O 1
ATOM 661 N N . LYS A 1 84 ? -10.461 3.287 -13.336 1.00 76.25 84 LYS A N 1
ATOM 662 C CA . LYS A 1 84 ? -10.968 2.174 -12.515 1.00 76.25 84 LYS A CA 1
ATOM 663 C C . LYS A 1 84 ? -10.291 0.841 -12.855 1.00 76.25 84 LYS A C 1
ATOM 665 O O . LYS A 1 84 ? -9.928 0.094 -11.956 1.00 76.25 84 LYS A O 1
ATOM 670 N N . TRP A 1 85 ? -10.037 0.595 -14.144 1.00 79.88 85 TRP A N 1
ATOM 671 C CA . TRP A 1 85 ? -9.346 -0.608 -14.612 1.00 79.88 85 TRP A CA 1
ATOM 672 C C . TRP A 1 85 ? -7.951 -0.795 -14.000 1.00 79.88 85 TRP A C 1
ATOM 674 O O . TRP A 1 85 ? -7.530 -1.930 -13.819 1.00 79.88 85 TRP A O 1
ATOM 684 N N . GLY A 1 86 ? -7.220 0.285 -13.713 1.00 81.12 86 GLY A N 1
ATOM 685 C CA . GLY A 1 86 ? -5.888 0.250 -13.112 1.00 81.12 86 GLY A CA 1
ATOM 686 C C . GLY A 1 86 ? -5.955 -0.191 -11.656 1.00 81.12 86 GLY A C 1
ATOM 687 O O . GLY A 1 86 ? -5.232 -1.102 -11.259 1.00 81.12 86 GLY A O 1
ATOM 688 N N . THR A 1 87 ? -6.884 0.388 -10.893 1.00 82.88 87 THR A N 1
ATOM 689 C CA . THR A 1 87 ? -7.173 -0.022 -9.512 1.00 82.88 87 THR A CA 1
ATOM 690 C C . THR A 1 87 ? -7.679 -1.461 -9.455 1.00 82.88 87 THR A C 1
ATOM 692 O O . THR A 1 87 ? -7.171 -2.255 -8.668 1.00 82.88 87 THR A O 1
ATOM 695 N N . ASP A 1 88 ? -8.625 -1.826 -10.325 1.00 86.25 88 ASP A N 1
ATOM 696 C CA . ASP A 1 88 ? -9.158 -3.189 -10.421 1.00 86.25 88 ASP A CA 1
ATOM 697 C C . ASP A 1 88 ? -8.049 -4.186 -10.771 1.00 86.25 88 ASP A C 1
ATOM 699 O O . ASP A 1 88 ? -7.925 -5.225 -10.132 1.00 86.25 88 AS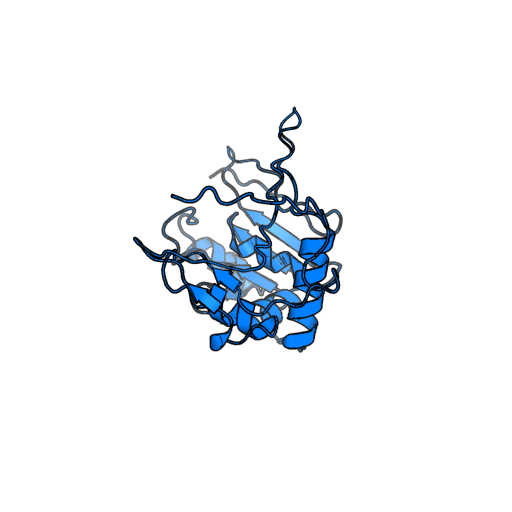P A O 1
ATOM 703 N N . PHE A 1 89 ? -7.194 -3.849 -11.741 1.00 88.38 89 PHE A N 1
ATOM 704 C CA . PHE A 1 89 ? -6.065 -4.685 -12.130 1.00 88.38 89 PHE A CA 1
ATOM 705 C C . PHE A 1 89 ? -5.099 -4.915 -10.965 1.00 88.38 89 PHE A C 1
ATOM 707 O O . PHE A 1 89 ? -4.743 -6.062 -10.696 1.00 88.38 89 PHE A O 1
ATOM 714 N N . LEU A 1 90 ? -4.686 -3.852 -10.266 1.00 89.75 90 LEU A N 1
ATOM 715 C CA . LEU A 1 90 ? -3.786 -3.970 -9.117 1.00 89.75 90 LEU A CA 1
ATOM 716 C C . LEU A 1 90 ? -4.423 -4.794 -7.998 1.00 89.75 90 LEU A C 1
ATOM 718 O O . LEU A 1 90 ? -3.785 -5.714 -7.488 1.00 89.75 90 LEU A O 1
ATOM 722 N N . ARG A 1 91 ? -5.691 -4.525 -7.669 1.00 92.44 91 ARG A N 1
ATOM 723 C CA . ARG A 1 91 ? -6.455 -5.306 -6.694 1.00 92.44 91 ARG A CA 1
ATOM 724 C C . ARG A 1 91 ? -6.474 -6.786 -7.071 1.00 92.44 91 ARG A C 1
ATOM 726 O O . ARG A 1 91 ? -6.121 -7.622 -6.246 1.00 92.44 91 ARG A O 1
ATOM 733 N N . GLU A 1 92 ? -6.872 -7.116 -8.297 1.00 93.50 92 GLU A N 1
ATOM 734 C CA . GLU A 1 92 ? -6.968 -8.496 -8.784 1.00 93.50 92 GLU A CA 1
ATOM 735 C C . GLU A 1 92 ? -5.621 -9.222 -8.715 1.00 93.50 92 GLU A C 1
ATOM 737 O O . GLU A 1 92 ? -5.552 -10.330 -8.180 1.00 93.50 92 GLU A O 1
ATOM 742 N N . GLN A 1 93 ? -4.548 -8.615 -9.238 1.00 93.88 93 GLN A N 1
ATOM 743 C CA . GLN A 1 93 ? -3.232 -9.257 -9.261 1.00 93.88 93 GLN A CA 1
ATOM 744 C C . GLN A 1 93 ? -2.673 -9.447 -7.853 1.00 93.88 93 GLN A C 1
ATOM 746 O O . GLN A 1 93 ? -2.234 -10.543 -7.517 1.00 93.88 93 GLN A O 1
ATOM 751 N N . LEU A 1 94 ? -2.723 -8.417 -7.006 1.00 95.25 94 LEU A N 1
ATOM 752 C CA . LEU A 1 94 ? -2.134 -8.486 -5.671 1.00 95.25 94 LEU A CA 1
ATOM 753 C C . LEU A 1 94 ? -2.937 -9.399 -4.737 1.00 95.25 94 LEU A C 1
ATOM 755 O O . LEU A 1 94 ? -2.332 -10.183 -4.008 1.00 95.25 94 LEU A O 1
ATOM 759 N N . LEU A 1 95 ? -4.275 -9.394 -4.800 1.00 95.50 95 LEU A N 1
ATOM 760 C CA . LEU A 1 95 ? -5.087 -10.356 -4.042 1.00 95.50 95 LEU A CA 1
ATOM 761 C C . LEU A 1 95 ? -4.834 -11.794 -4.501 1.00 95.50 95 LEU A C 1
ATOM 763 O O . LEU A 1 95 ? -4.739 -12.684 -3.658 1.00 95.50 95 LEU A O 1
ATOM 767 N N . LYS A 1 96 ? -4.685 -12.028 -5.811 1.00 96.06 96 LYS A N 1
ATOM 768 C CA . LYS A 1 96 ? -4.366 -13.355 -6.349 1.00 96.06 96 LYS A CA 1
ATOM 769 C C . LYS A 1 96 ? -2.984 -13.831 -5.895 1.00 96.06 96 LYS A C 1
ATOM 771 O O . LYS A 1 96 ? -2.861 -14.969 -5.453 1.00 96.06 96 LYS A O 1
ATOM 776 N N . SER A 1 97 ? -1.967 -12.976 -5.991 1.00 96.12 97 SER A N 1
ATOM 777 C CA . SER A 1 97 ? -0.588 -13.315 -5.620 1.00 96.12 97 SER A CA 1
ATOM 778 C C . SER A 1 97 ? -0.421 -13.525 -4.115 1.00 96.12 97 SER A C 1
ATOM 780 O O . SER A 1 97 ? 0.284 -14.439 -3.697 1.00 96.12 97 SER A O 1
ATOM 782 N N . VAL A 1 98 ? -1.072 -12.701 -3.287 1.00 97.19 98 VAL A N 1
ATOM 783 C CA . VAL A 1 98 ? -0.981 -12.800 -1.820 1.00 97.19 98 VAL A CA 1
ATOM 784 C C . VAL A 1 98 ? -1.884 -13.902 -1.264 1.00 97.19 98 VAL A C 1
ATOM 786 O O . VAL A 1 98 ? -1.539 -14.497 -0.241 1.00 97.19 98 VAL A O 1
ATOM 789 N N . ASN A 1 99 ? -3.025 -14.162 -1.916 1.00 96.38 99 ASN A N 1
ATOM 790 C CA . ASN A 1 99 ? -4.081 -15.075 -1.473 1.00 96.38 99 ASN A CA 1
ATOM 791 C C . ASN A 1 99 ? -4.392 -14.914 0.032 1.00 96.38 99 ASN A C 1
ATOM 793 O O . ASN A 1 99 ? -4.150 -15.831 0.828 1.00 96.38 99 ASN A O 1
ATOM 797 N N . PRO A 1 100 ? -4.824 -13.710 0.461 1.00 94.38 100 PRO A N 1
ATOM 798 C CA . PRO A 1 100 ? -4.892 -13.376 1.873 1.00 94.38 100 PRO A CA 1
ATOM 799 C C . PRO A 1 100 ? -5.940 -14.226 2.594 1.00 94.38 100 PRO A C 1
ATOM 801 O O . PRO A 1 100 ? -7.085 -14.343 2.160 1.00 94.38 100 PRO A O 1
ATOM 804 N N . ARG A 1 101 ? -5.551 -14.772 3.748 1.00 91.38 101 ARG A N 1
ATOM 805 C CA . ARG A 1 101 ? -6.487 -15.343 4.720 1.00 91.38 101 ARG A CA 1
ATOM 806 C C . ARG A 1 101 ? -6.854 -14.269 5.748 1.00 91.38 101 ARG A C 1
ATOM 808 O O . ARG A 1 101 ? -5.968 -13.487 6.100 1.00 91.38 101 ARG A O 1
ATOM 815 N N . PRO A 1 102 ? -8.112 -14.228 6.228 1.00 85.62 102 PRO A N 1
ATOM 816 C CA . PRO A 1 102 ? -8.508 -13.305 7.283 1.00 85.62 102 PRO A CA 1
ATOM 817 C C . PRO A 1 102 ? -7.574 -13.419 8.495 1.00 85.62 102 PRO A C 1
ATOM 819 O O . PRO A 1 102 ? -7.349 -14.517 9.004 1.00 85.62 102 PRO A O 1
ATOM 822 N N . LEU A 1 103 ? -7.036 -12.291 8.947 1.00 92.19 103 LEU A N 1
ATOM 823 C CA . LEU A 1 103 ? -6.267 -12.182 10.179 1.00 92.19 103 LEU A CA 1
ATOM 824 C C . LEU A 1 103 ? -7.228 -11.900 11.331 1.00 92.19 103 LEU A C 1
ATOM 826 O O . LEU A 1 103 ? -7.883 -10.860 11.341 1.00 92.19 103 LEU A O 1
ATOM 830 N N . SER A 1 104 ? -7.292 -12.807 12.305 1.00 91.75 104 SER A N 1
ATOM 831 C CA . SER A 1 104 ? -8.106 -12.596 13.505 1.00 91.75 104 SER A CA 1
ATOM 832 C C . SER A 1 104 ? -7.511 -11.496 14.387 1.00 91.75 104 SER A C 1
ATOM 834 O O . SER A 1 104 ? -6.291 -11.432 14.571 1.00 91.75 104 SER A O 1
ATOM 836 N N . GLY A 1 105 ? -8.371 -10.636 14.933 1.00 93.31 105 GLY A N 1
ATOM 837 C CA . GLY A 1 105 ? -7.978 -9.527 15.806 1.00 93.31 105 GLY A CA 1
ATOM 838 C C . GLY A 1 105 ? -7.526 -8.272 15.050 1.00 93.31 105 GLY A C 1
ATOM 839 O O . GLY A 1 105 ? -6.864 -7.404 15.628 1.00 93.31 105 GLY A O 1
ATOM 840 N N . TYR A 1 106 ? -7.842 -8.192 13.755 1.00 95.50 106 TYR A N 1
ATOM 841 C CA . TYR A 1 106 ? -7.557 -7.060 12.868 1.00 95.50 106 TYR A CA 1
ATOM 842 C C . TYR A 1 106 ? -8.812 -6.564 12.133 1.00 95.50 106 TYR A C 1
ATOM 844 O O . TYR A 1 106 ? -8.722 -5.862 11.129 1.00 95.50 106 TYR A O 1
ATOM 852 N N . GLU A 1 107 ? -9.994 -6.904 12.641 1.00 96.06 107 GLU A N 1
ATOM 853 C CA . GLU A 1 107 ? -11.283 -6.488 12.094 1.00 96.06 107 GLU A CA 1
ATOM 854 C C . GLU A 1 107 ? -11.497 -4.978 12.296 1.00 96.06 107 GLU A C 1
ATOM 856 O O . GLU A 1 107 ? -12.102 -4.310 11.460 1.00 96.06 107 GLU A O 1
ATOM 861 N N . ARG A 1 108 ? -10.955 -4.404 13.379 1.00 97.38 108 ARG A N 1
ATOM 862 C CA . ARG A 1 108 ? -11.010 -2.967 13.686 1.00 97.38 108 ARG A CA 1
ATOM 863 C C . ARG A 1 108 ? -9.601 -2.413 13.831 1.00 97.38 108 ARG A C 1
ATOM 865 O O . ARG A 1 108 ? -8.900 -2.734 14.791 1.00 97.38 108 ARG A O 1
ATOM 872 N N . ILE A 1 109 ? -9.178 -1.564 12.899 1.00 97.44 109 ILE A N 1
ATOM 873 C CA . ILE A 1 109 ? -7.809 -1.034 12.878 1.00 97.44 109 ILE A CA 1
ATOM 874 C C . ILE A 1 109 ? -7.775 0.488 12.813 1.00 97.44 109 ILE A C 1
ATOM 876 O O . ILE A 1 109 ? -8.594 1.132 12.160 1.00 97.44 109 ILE A O 1
ATOM 880 N N . TYR A 1 110 ? -6.803 1.057 13.514 1.00 96.44 110 TYR A N 1
ATOM 881 C CA . TYR A 1 110 ? -6.414 2.452 13.402 1.00 96.44 110 TYR A CA 1
ATOM 882 C C . TYR A 1 110 ? -5.056 2.524 12.706 1.00 96.44 110 TYR A C 1
ATOM 884 O O . TYR A 1 110 ? -4.079 1.975 13.216 1.00 96.44 110 TYR A O 1
ATOM 892 N N . ILE A 1 111 ? -4.979 3.188 11.556 1.00 94.88 111 ILE A N 1
ATOM 893 C CA . ILE A 1 111 ? -3.715 3.386 10.848 1.00 94.88 111 ILE A CA 1
ATOM 894 C C . ILE A 1 111 ? -3.012 4.600 11.442 1.00 94.88 111 ILE A C 1
ATOM 896 O O . ILE A 1 111 ? -3.386 5.744 11.191 1.00 94.88 111 ILE A O 1
ATOM 900 N N . SER A 1 112 ? -1.982 4.339 12.236 1.00 92.06 112 SER A N 1
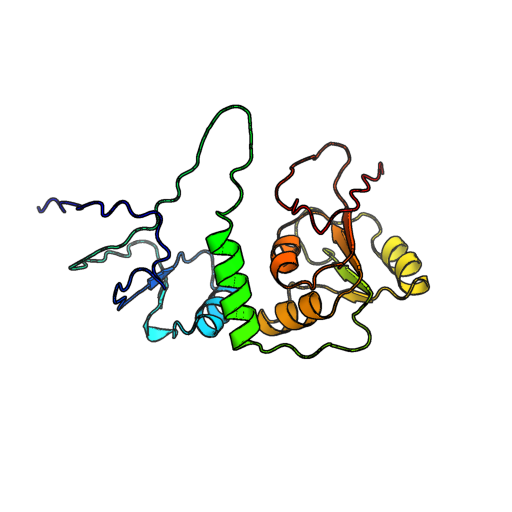ATOM 901 C CA . SER A 1 112 ? -1.143 5.369 12.829 1.00 92.06 112 SER A CA 1
ATOM 902 C C . SER A 1 112 ? -0.233 6.009 11.784 1.00 92.06 112 SER A C 1
ATOM 904 O O . SER A 1 112 ? 0.229 5.364 10.841 1.00 92.06 112 SER A O 1
ATOM 906 N N . ARG A 1 113 ? 0.054 7.298 11.986 1.00 85.56 113 ARG A N 1
ATOM 907 C CA . ARG A 1 113 ? 1.083 8.048 11.246 1.00 85.56 113 ARG A CA 1
ATOM 908 C C . ARG A 1 113 ? 2.180 8.582 12.169 1.00 85.56 113 ARG A C 1
ATOM 910 O O . ARG A 1 113 ? 2.869 9.538 11.806 1.00 85.56 113 ARG A O 1
ATOM 917 N N . GLY A 1 114 ? 2.339 8.009 13.363 1.00 83.88 114 GLY A N 1
ATOM 918 C CA . GLY A 1 114 ? 3.311 8.469 14.360 1.00 83.88 114 GLY A CA 1
ATOM 919 C C . GLY A 1 114 ? 4.759 8.500 13.846 1.00 83.88 114 GLY A C 1
ATOM 920 O O . GLY A 1 114 ? 5.542 9.370 14.244 1.00 83.88 114 GLY A O 1
ATOM 921 N N . ASP A 1 115 ? 5.085 7.623 12.895 1.00 82.81 115 ASP A N 1
ATOM 922 C CA . ASP A 1 115 ? 6.377 7.498 12.209 1.00 82.81 115 ASP A CA 1
ATOM 923 C C . ASP A 1 115 ? 6.528 8.391 10.959 1.00 82.81 115 ASP A C 1
ATOM 925 O O . ASP A 1 115 ? 7.634 8.565 10.445 1.00 82.81 115 ASP A O 1
ATOM 929 N N . ALA A 1 116 ? 5.451 9.010 10.471 1.00 81.25 116 ALA A N 1
ATOM 930 C CA . ALA A 1 116 ? 5.488 9.843 9.274 1.00 81.25 116 ALA A CA 1
ATOM 931 C C . ALA A 1 116 ? 6.073 11.238 9.550 1.00 81.25 116 ALA A C 1
ATOM 933 O O . ALA A 1 116 ? 5.878 11.814 10.612 1.00 81.25 116 ALA A O 1
ATOM 934 N N . LYS A 1 117 ? 6.718 11.871 8.562 1.00 78.12 117 LYS A N 1
ATOM 935 C CA . LYS A 1 117 ? 7.242 13.248 8.717 1.00 78.12 117 LYS A CA 1
ATOM 936 C C . LYS A 1 117 ? 6.150 14.330 8.773 1.00 78.12 117 LYS A C 1
ATOM 938 O O . LYS A 1 117 ? 6.362 15.386 9.357 1.00 78.12 117 LYS A O 1
ATOM 943 N N . HIS A 1 118 ? 4.982 14.070 8.180 1.00 77.81 118 HIS A N 1
ATOM 944 C CA . HIS A 1 118 ? 3.897 15.046 8.017 1.00 77.81 118 HIS A CA 1
ATOM 945 C C . HIS A 1 118 ? 2.519 14.421 8.266 1.00 77.81 118 HIS A C 1
ATOM 947 O O . HIS A 1 118 ? 2.342 13.207 8.096 1.00 77.81 118 HIS A O 1
ATOM 953 N N . ARG A 1 119 ? 1.531 15.284 8.564 1.00 75.56 119 ARG A N 1
ATOM 954 C CA . ARG A 1 119 ? 0.128 14.919 8.849 1.00 75.56 119 ARG A CA 1
ATOM 955 C C . ARG A 1 119 ? 0.016 13.952 10.034 1.00 75.56 119 ARG A C 1
ATOM 957 O O . ARG A 1 119 ? -0.575 12.883 9.912 1.00 75.56 119 ARG A O 1
ATOM 964 N N . LYS A 1 120 ? 0.660 14.308 11.150 1.00 82.81 120 LYS A N 1
ATOM 965 C CA . LYS A 1 120 ? 0.536 13.581 12.420 1.00 82.81 120 LYS A CA 1
ATOM 966 C C . LYS A 1 120 ? -0.733 14.010 13.146 1.00 82.81 120 LYS A C 1
ATOM 968 O O . LYS A 1 120 ? -1.107 15.180 13.088 1.00 82.81 120 LYS A O 1
ATOM 973 N N . VAL A 1 121 ? -1.341 13.078 13.870 1.00 84.81 121 VAL A N 1
ATOM 974 C CA . VAL A 1 121 ? -2.407 13.392 14.823 1.00 84.81 121 VAL A CA 1
ATOM 975 C C . VAL A 1 121 ? -1.763 13.909 16.105 1.00 84.81 121 VAL A C 1
ATOM 977 O O . VAL A 1 121 ? -0.905 13.249 16.694 1.00 84.81 121 VAL A O 1
ATOM 980 N N . LEU A 1 122 ? -2.149 15.112 16.527 1.00 85.38 122 LEU A N 1
ATOM 981 C CA . LEU A 1 122 ? -1.710 15.656 17.809 1.00 85.38 122 LEU A CA 1
ATOM 982 C C . LEU A 1 122 ? -2.247 14.771 18.936 1.00 85.38 122 LEU A C 1
ATOM 984 O O . LEU A 1 122 ? -3.411 14.386 18.918 1.00 85.38 122 LEU A O 1
ATOM 988 N N . LYS A 1 123 ? -1.387 14.443 19.908 1.00 88.25 123 LYS A N 1
ATOM 989 C CA . LYS A 1 123 ? -1.729 13.574 21.047 1.00 88.25 123 LYS A CA 1
ATOM 990 C C . LYS A 1 123 ? -2.364 12.232 20.632 1.00 88.25 123 LYS A C 1
ATOM 992 O O . LYS A 1 123 ? -3.289 11.748 21.272 1.00 88.25 123 LYS A O 1
ATOM 997 N N . GLU A 1 124 ? -1.822 11.583 19.598 1.00 90.88 124 GLU A N 1
ATOM 998 C CA . GLU A 1 124 ? -2.302 10.286 19.072 1.00 90.88 124 GLU A CA 1
ATOM 999 C C . GLU A 1 124 ? -2.468 9.188 20.149 1.00 90.88 124 GLU A C 1
ATOM 1001 O O . GLU A 1 124 ? -3.321 8.309 20.030 1.00 90.88 124 GLU A O 1
ATOM 1006 N N . HIS A 1 125 ? -1.708 9.256 21.245 1.00 91.75 125 HIS A N 1
ATOM 1007 C CA . HIS A 1 125 ? -1.850 8.355 22.392 1.00 91.75 125 HIS A CA 1
ATOM 1008 C C . HIS A 1 125 ? -3.221 8.456 23.097 1.00 91.75 125 HIS A C 1
ATOM 1010 O O . HIS A 1 125 ? -3.710 7.462 23.631 1.00 91.75 125 HIS A O 1
ATOM 1016 N N . GLU A 1 126 ? -3.863 9.630 23.109 1.00 93.12 126 GLU A N 1
ATOM 1017 C CA . GLU A 1 126 ? -5.222 9.802 23.643 1.00 93.12 126 GLU A CA 1
ATOM 1018 C C . GLU A 1 126 ? -6.245 9.135 22.716 1.00 93.12 126 GLU A C 1
ATOM 1020 O O . GLU A 1 126 ? -7.100 8.375 23.172 1.00 93.12 126 GLU A O 1
ATOM 1025 N N . VAL A 1 127 ? -6.097 9.337 21.402 1.00 91.62 127 VAL A N 1
ATOM 1026 C CA . VAL A 1 127 ? -6.959 8.730 20.374 1.00 91.62 127 VAL A CA 1
ATOM 1027 C C . VAL A 1 127 ? -6.866 7.208 20.425 1.00 91.62 127 VAL A C 1
ATOM 1029 O O . VAL A 1 127 ? -7.877 6.522 20.559 1.00 91.62 127 VAL A O 1
ATOM 1032 N N . THR A 1 128 ? -5.651 6.663 20.383 1.00 94.38 128 THR A N 1
ATOM 1033 C CA . THR A 1 128 ? -5.422 5.211 20.425 1.00 94.38 128 THR A CA 1
ATOM 1034 C C . THR A 1 128 ? -5.939 4.575 21.713 1.00 94.38 128 THR A C 1
ATOM 1036 O O . THR A 1 128 ? -6.486 3.479 21.651 1.00 94.38 128 THR A O 1
ATOM 1039 N N . ARG A 1 129 ? -5.873 5.265 22.860 1.00 94.94 129 ARG A N 1
ATOM 1040 C CA . ARG A 1 129 ? -6.471 4.794 24.122 1.00 94.94 129 ARG A CA 1
ATOM 1041 C C . ARG A 1 129 ? -7.995 4.667 24.028 1.00 94.94 129 ARG A C 1
ATOM 1043 O O . ARG A 1 129 ? -8.553 3.644 24.418 1.00 94.94 129 ARG A O 1
ATOM 1050 N N . VAL A 1 130 ? -8.667 5.685 23.489 1.00 95.19 130 VAL A N 1
ATOM 1051 C CA . VAL A 1 130 ? -10.131 5.699 23.299 1.00 95.19 130 VAL A CA 1
ATOM 1052 C C . VAL A 1 130 ? -10.577 4.633 22.294 1.00 95.19 130 VAL A C 1
ATOM 1054 O O . VAL A 1 130 ? -11.624 4.001 22.475 1.00 95.19 130 VAL A O 1
ATOM 1057 N N . LEU A 1 131 ? -9.786 4.428 21.241 1.00 96.19 131 LEU A N 1
ATOM 1058 C CA . LEU A 1 131 ? -10.037 3.437 20.200 1.00 96.19 131 LEU A CA 1
ATOM 1059 C C . LEU A 1 131 ? -9.770 2.004 20.687 1.00 96.19 131 LEU A C 1
ATOM 1061 O O . LEU A 1 131 ? -10.569 1.114 20.397 1.00 96.19 131 LEU A O 1
ATOM 1065 N N . ALA A 1 132 ? -8.732 1.781 21.495 1.00 96.00 132 ALA A N 1
ATOM 1066 C CA . ALA A 1 132 ? -8.444 0.475 22.091 1.00 96.00 132 ALA A CA 1
ATOM 1067 C C . ALA A 1 132 ? -9.611 -0.030 22.955 1.00 96.00 132 ALA A C 1
ATOM 1069 O O . ALA A 1 132 ? -10.008 -1.186 22.837 1.00 96.00 132 ALA A O 1
ATOM 1070 N N . ALA A 1 133 ? -10.246 0.856 23.734 1.00 95.38 133 ALA A N 1
ATOM 1071 C CA . ALA A 1 133 ? -11.455 0.530 24.501 1.00 95.38 133 ALA A CA 1
ATOM 1072 C C . ALA A 1 133 ? -12.664 0.135 23.622 1.00 95.38 133 ALA A C 1
ATOM 1074 O O . ALA A 1 133 ? -13.636 -0.424 24.121 1.00 95.38 133 ALA A O 1
ATOM 1075 N N . ARG A 1 134 ? -12.612 0.417 22.314 1.00 95.75 134 ARG A N 1
ATOM 1076 C CA . ARG A 1 134 ? -13.618 0.045 21.303 1.00 95.75 134 ARG A CA 1
ATOM 1077 C C . ARG A 1 134 ? -13.160 -1.123 20.420 1.00 95.75 134 ARG A C 1
ATOM 1079 O O . ARG A 1 134 ? -13.737 -1.353 19.359 1.00 95.75 134 ARG A O 1
ATOM 1086 N N . GLY A 1 135 ? -12.113 -1.837 20.834 1.00 96.44 135 GLY A N 1
ATOM 1087 C CA . GLY A 1 135 ? -11.582 -3.001 20.126 1.00 96.44 135 GLY A CA 1
ATOM 1088 C C . GLY A 1 135 ? -10.722 -2.668 18.907 1.00 96.44 135 GLY A C 1
ATOM 1089 O O . GLY A 1 135 ? -10.440 -3.563 18.119 1.00 96.44 135 GLY A O 1
ATOM 1090 N N . PHE A 1 136 ? -10.306 -1.410 18.723 1.00 97.56 136 PHE A N 1
ATOM 1091 C CA . PHE A 1 136 ? -9.399 -1.055 17.633 1.00 97.56 136 PHE A CA 1
ATOM 1092 C C . PHE A 1 136 ? -7.947 -1.350 17.983 1.00 97.56 136 PHE A C 1
ATOM 1094 O O . PHE A 1 136 ? -7.469 -1.037 19.076 1.00 97.56 136 PHE A O 1
ATOM 1101 N N . ARG A 1 137 ? -7.211 -1.840 16.989 1.00 96.31 137 ARG A N 1
ATOM 1102 C CA . ARG A 1 137 ? -5.764 -2.018 17.059 1.00 96.31 137 ARG A CA 1
ATOM 1103 C C . ARG A 1 137 ? -5.039 -0.929 16.275 1.00 96.31 137 ARG A C 1
ATOM 1105 O O . ARG A 1 137 ? -5.298 -0.745 15.090 1.00 96.31 137 ARG A O 1
ATOM 1112 N N . ALA A 1 138 ? -4.108 -0.230 16.919 1.00 95.38 138 ALA A N 1
ATOM 1113 C CA . ALA A 1 138 ? -3.244 0.737 16.245 1.00 95.38 138 ALA A CA 1
ATOM 1114 C C . ALA A 1 138 ? -2.140 0.021 15.449 1.00 95.38 138 ALA A C 1
ATOM 1116 O O . ALA A 1 138 ? -1.450 -0.842 15.992 1.00 95.38 138 ALA A O 1
ATOM 1117 N N . ILE A 1 139 ? -1.973 0.384 14.177 1.00 95.19 139 ILE A N 1
ATOM 1118 C CA . ILE A 1 139 ? -1.022 -0.219 13.237 1.00 95.19 139 ILE A CA 1
ATOM 1119 C C . ILE A 1 139 ? -0.227 0.884 12.537 1.00 95.19 139 ILE A C 1
ATOM 1121 O O . ILE A 1 139 ? -0.823 1.819 12.011 1.00 95.19 139 ILE A O 1
ATOM 1125 N N . SER A 1 140 ? 1.102 0.759 12.474 1.00 92.50 140 SER A N 1
ATOM 1126 C CA . SER A 1 140 ? 1.910 1.507 11.500 1.00 92.50 140 SER A CA 1
ATOM 1127 C C . SER A 1 140 ? 2.199 0.619 10.288 1.00 92.50 140 SER A C 1
ATOM 1129 O O . SER A 1 140 ? 2.634 -0.522 10.440 1.00 92.50 140 SER A O 1
ATOM 1131 N N . LEU A 1 141 ? 1.977 1.158 9.086 1.00 91.62 141 LEU A N 1
ATOM 1132 C CA . LEU A 1 141 ? 2.244 0.462 7.824 1.00 91.62 141 LEU A CA 1
ATOM 1133 C C . LEU A 1 141 ? 3.703 0.577 7.371 1.00 91.62 141 LEU A C 1
ATOM 1135 O O . LEU A 1 141 ? 4.145 -0.235 6.563 1.00 91.62 141 LEU A O 1
ATOM 1139 N N . GLY A 1 142 ? 4.461 1.563 7.870 1.00 84.81 142 GLY A N 1
ATOM 1140 C CA . GLY A 1 142 ? 5.779 1.923 7.329 1.00 84.81 142 GLY A CA 1
ATOM 1141 C C . GLY A 1 142 ? 6.807 0.787 7.359 1.00 84.81 142 GLY A C 1
ATOM 1142 O O . GLY A 1 142 ? 7.728 0.757 6.544 1.00 84.81 142 GLY A O 1
ATOM 1143 N N . THR A 1 143 ? 6.633 -0.174 8.265 1.00 82.25 143 THR A N 1
ATOM 1144 C CA . THR A 1 143 ? 7.507 -1.344 8.423 1.00 82.25 143 THR A CA 1
ATOM 1145 C C . THR A 1 143 ? 6.914 -2.636 7.851 1.00 82.25 143 THR A C 1
ATOM 1147 O O . THR A 1 143 ? 7.624 -3.642 7.751 1.00 82.25 143 THR A O 1
ATOM 1150 N N . MET A 1 144 ? 5.645 -2.635 7.438 1.00 92.00 144 MET A N 1
ATOM 1151 C CA . MET A 1 144 ? 4.955 -3.821 6.927 1.00 92.00 144 MET A CA 1
ATOM 1152 C C . MET A 1 144 ? 5.352 -4.125 5.482 1.00 92.00 144 MET A C 1
ATOM 1154 O O . MET A 1 144 ? 5.555 -3.208 4.686 1.00 92.00 144 MET A O 1
ATOM 1158 N N . SER A 1 145 ? 5.426 -5.414 5.132 1.00 94.81 145 SER A N 1
ATOM 1159 C CA . SER A 1 145 ? 5.540 -5.807 3.723 1.00 94.81 145 SER A CA 1
ATOM 1160 C C . SER A 1 145 ? 4.250 -5.481 2.968 1.00 94.81 145 SER A C 1
ATOM 1162 O O . SER A 1 145 ? 3.173 -5.468 3.566 1.00 94.81 145 SER A O 1
ATOM 1164 N N . VAL A 1 146 ? 4.326 -5.290 1.651 1.00 94.94 146 VAL A N 1
ATOM 1165 C CA . VAL A 1 146 ? 3.142 -5.105 0.792 1.00 94.94 146 VAL A CA 1
ATOM 1166 C C . VAL A 1 146 ? 2.164 -6.270 0.961 1.00 94.94 146 VAL A C 1
ATOM 1168 O O . VAL A 1 146 ? 0.960 -6.060 1.072 1.00 94.94 146 VAL A O 1
ATOM 1171 N N . ALA A 1 147 ? 2.664 -7.505 1.065 1.00 96.44 147 ALA A N 1
ATOM 1172 C CA . ALA A 1 147 ? 1.818 -8.677 1.279 1.00 96.44 147 ALA A CA 1
ATOM 1173 C C . ALA A 1 147 ? 1.077 -8.634 2.628 1.00 96.44 147 ALA A C 1
ATOM 1175 O O . ALA A 1 147 ? -0.088 -9.024 2.703 1.00 96.44 147 ALA A O 1
ATOM 1176 N N . ASP A 1 148 ? 1.721 -8.143 3.688 1.00 96.00 148 ASP A N 1
ATOM 1177 C CA . ASP A 1 148 ? 1.079 -8.002 4.997 1.00 96.00 148 ASP A CA 1
ATOM 1178 C C . ASP A 1 148 ? 0.077 -6.851 5.020 1.00 96.00 148 ASP A C 1
ATOM 1180 O O . ASP A 1 148 ? -0.979 -6.992 5.632 1.00 96.00 148 ASP A O 1
ATOM 1184 N N . GLN A 1 149 ? 0.358 -5.751 4.315 1.00 95.75 149 GLN A N 1
ATOM 1185 C CA . GLN A 1 149 ? -0.610 -4.669 4.119 1.00 95.75 149 GLN A CA 1
ATOM 1186 C C . GLN A 1 149 ? -1.850 -5.198 3.380 1.00 95.75 149 GLN A C 1
ATOM 1188 O O . GLN A 1 149 ? -2.968 -5.026 3.860 1.00 95.75 149 GLN A O 1
ATOM 1193 N N . VAL A 1 150 ? -1.677 -5.972 2.301 1.00 96.75 150 VAL A N 1
ATOM 1194 C CA . VAL A 1 150 ? -2.795 -6.630 1.600 1.00 96.75 150 VAL A CA 1
ATOM 1195 C C . VAL A 1 150 ? -3.610 -7.520 2.547 1.00 96.75 150 VAL A C 1
ATOM 1197 O O . VAL A 1 150 ? -4.835 -7.418 2.571 1.00 96.75 150 VAL A O 1
ATOM 1200 N N . ARG A 1 151 ? -2.965 -8.372 3.362 1.00 97.00 151 ARG A N 1
ATOM 1201 C CA . ARG A 1 151 ? -3.664 -9.243 4.333 1.00 97.00 151 ARG A CA 1
ATOM 1202 C C . ARG A 1 151 ? -4.419 -8.451 5.394 1.00 97.00 151 ARG A C 1
ATOM 1204 O O . ARG A 1 151 ? -5.552 -8.803 5.718 1.00 97.00 151 ARG A O 1
ATOM 1211 N N . LEU A 1 152 ? -3.804 -7.396 5.920 1.00 97.06 152 LEU A N 1
ATOM 1212 C CA . LEU A 1 152 ? -4.389 -6.518 6.927 1.00 97.06 152 LEU A CA 1
ATOM 1213 C C . LEU A 1 152 ? -5.670 -5.865 6.399 1.00 97.06 152 LEU A C 1
ATOM 1215 O O . LEU A 1 152 ? -6.739 -6.044 6.979 1.00 97.06 152 LEU A O 1
ATOM 1219 N N . PHE A 1 153 ? -5.580 -5.169 5.265 1.00 96.44 153 PHE A N 1
ATOM 1220 C CA . PHE A 1 153 ? -6.720 -4.460 4.684 1.00 96.44 153 PHE A CA 1
ATOM 1221 C C . PHE A 1 153 ? -7.808 -5.422 4.189 1.00 96.44 153 PHE A C 1
ATOM 1223 O O . PHE A 1 153 ? -8.991 -5.126 4.342 1.00 96.44 153 PHE A O 1
ATOM 1230 N N . ALA A 1 154 ? -7.444 -6.610 3.691 1.00 95.88 154 ALA A 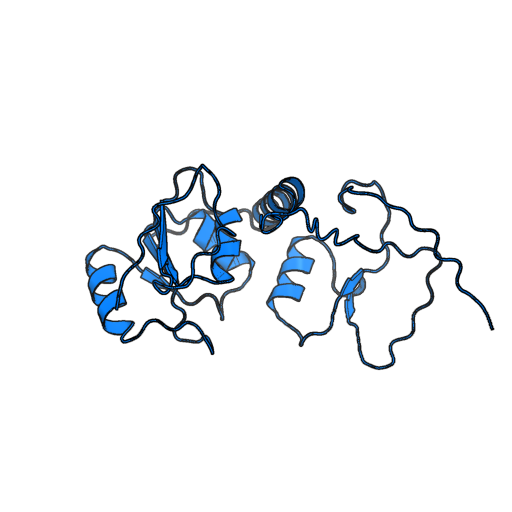N 1
ATOM 1231 C CA . ALA A 1 154 ? -8.399 -7.661 3.326 1.00 95.88 154 ALA A CA 1
ATOM 1232 C C . ALA A 1 154 ? -9.104 -8.320 4.530 1.00 95.88 154 ALA A C 1
ATOM 1234 O O . ALA A 1 154 ? -10.053 -9.088 4.334 1.00 95.88 154 ALA A O 1
ATOM 1235 N N . SER A 1 155 ? -8.645 -8.061 5.758 1.00 95.69 155 SER A N 1
ATOM 1236 C CA . SER A 1 155 ? -9.231 -8.579 7.005 1.00 95.69 155 SER A CA 1
ATOM 1237 C C . SER A 1 155 ? -10.063 -7.540 7.756 1.00 95.69 155 SER A C 1
ATOM 1239 O O . SER A 1 155 ? -10.893 -7.917 8.576 1.00 95.69 155 SER A O 1
ATOM 1241 N N . ALA A 1 156 ? -9.862 -6.255 7.470 1.00 96.19 156 ALA A N 1
ATOM 1242 C CA . ALA A 1 156 ? -10.505 -5.171 8.192 1.00 96.19 156 ALA A CA 1
ATOM 1243 C C . ALA A 1 156 ? -11.989 -4.998 7.821 1.00 96.19 156 ALA A C 1
ATOM 1245 O O . ALA A 1 156 ? -12.372 -4.928 6.650 1.00 96.19 156 ALA A O 1
ATOM 1246 N N . GLU A 1 157 ? -12.816 -4.842 8.848 1.00 95.44 157 GLU A N 1
ATOM 1247 C CA . GLU A 1 157 ? -14.229 -4.466 8.776 1.00 95.44 157 GLU A CA 1
ATOM 1248 C C . GLU A 1 157 ? -14.421 -2.973 9.058 1.00 95.44 157 GLU A C 1
ATOM 1250 O O . GLU A 1 157 ? -15.332 -2.352 8.517 1.00 95.44 157 GLU A O 1
ATOM 1255 N N . CYS A 1 158 ? -13.549 -2.377 9.877 1.00 95.94 158 CYS A N 1
ATOM 1256 C CA . CYS A 1 158 ? -13.553 -0.953 10.173 1.00 95.94 158 CYS A CA 1
ATOM 1257 C C . CYS A 1 158 ? -12.127 -0.394 10.241 1.00 95.94 158 CYS A C 1
ATOM 1259 O O . CYS A 1 158 ? -11.284 -0.898 10.987 1.00 95.94 158 CYS A O 1
ATOM 1261 N N . ILE A 1 159 ? -11.870 0.671 9.484 1.00 96.00 159 ILE A N 1
ATOM 1262 C CA . ILE A 1 159 ? -10.573 1.344 9.408 1.00 96.00 159 ILE A CA 1
ATOM 1263 C C . ILE A 1 159 ? -10.750 2.808 9.792 1.00 96.00 159 ILE A C 1
ATOM 1265 O O . ILE A 1 159 ? -11.577 3.517 9.224 1.00 96.00 159 ILE A O 1
ATOM 1269 N N . ILE A 1 160 ? -9.935 3.281 10.727 1.00 94.81 160 ILE A N 1
ATOM 1270 C CA . ILE A 1 160 ? -9.807 4.702 11.046 1.00 94.81 160 ILE A CA 1
ATOM 1271 C C . ILE A 1 160 ? -8.390 5.121 10.678 1.00 94.81 160 ILE A C 1
ATOM 1273 O O . ILE A 1 160 ? -7.435 4.471 11.092 1.00 94.81 160 ILE A O 1
ATOM 1277 N N . ALA A 1 161 ? -8.218 6.189 9.912 1.00 91.81 161 ALA A N 1
ATOM 1278 C CA . ALA A 1 161 ? -6.887 6.617 9.499 1.00 91.81 161 ALA A CA 1
ATOM 1279 C C . ALA A 1 161 ? -6.833 8.128 9.281 1.00 91.81 161 ALA A C 1
ATOM 1281 O O . ALA A 1 161 ? -7.799 8.698 8.780 1.00 91.81 161 ALA A O 1
ATOM 1282 N N . PRO A 1 162 ? -5.708 8.793 9.590 1.00 88.62 162 PRO A N 1
ATOM 1283 C CA . PRO A 1 162 ? -5.466 10.131 9.091 1.00 88.62 162 PRO A CA 1
ATOM 1284 C C . PRO A 1 162 ? -5.228 10.115 7.580 1.00 88.62 162 PRO A C 1
ATOM 1286 O O . PRO A 1 162 ? -4.511 9.251 7.063 1.00 88.62 162 PRO A O 1
ATOM 1289 N N . HIS A 1 163 ? -5.768 11.119 6.898 1.00 84.56 163 HIS A N 1
ATOM 1290 C CA . HIS A 1 163 ? -5.721 11.254 5.452 1.00 84.56 163 HIS A CA 1
ATOM 1291 C C . HIS A 1 163 ? -4.296 11.157 4.899 1.00 84.56 163 HIS A C 1
ATOM 1293 O O . HIS A 1 163 ? -3.367 11.853 5.337 1.00 84.56 163 HIS A O 1
ATOM 1299 N N . GLY A 1 164 ? -4.111 10.319 3.880 1.00 78.25 164 GLY A N 1
ATOM 1300 C CA . GLY A 1 164 ? -2.827 10.165 3.213 1.00 78.25 164 GLY A CA 1
ATOM 1301 C C . GLY A 1 164 ? -2.710 8.892 2.387 1.00 78.25 164 GLY A C 1
ATOM 1302 O O . GLY A 1 164 ? -3.667 8.149 2.202 1.00 78.25 164 GLY A O 1
ATOM 1303 N N . ALA A 1 165 ? -1.492 8.636 1.906 1.00 77.88 165 ALA A N 1
ATOM 1304 C CA . ALA A 1 165 ? -1.200 7.558 0.960 1.00 77.88 165 ALA A CA 1
ATOM 1305 C C . ALA A 1 165 ? -1.547 6.146 1.469 1.00 77.88 165 ALA A C 1
ATOM 1307 O O . ALA A 1 165 ? -1.807 5.274 0.650 1.00 77.88 165 ALA A O 1
ATOM 1308 N N . SER A 1 166 ? -1.616 5.932 2.786 1.00 78.19 166 SER A N 1
ATOM 1309 C CA . SER A 1 166 ? -2.054 4.665 3.390 1.00 78.19 166 SER A CA 1
ATOM 1310 C C . SER A 1 166 ? -3.492 4.283 3.030 1.00 78.19 166 SER A C 1
ATOM 1312 O O . SER A 1 166 ? -3.843 3.113 3.073 1.00 78.19 166 SER A O 1
ATOM 1314 N N . LEU A 1 167 ? -4.333 5.251 2.650 1.00 85.56 167 LEU A N 1
ATOM 1315 C CA . LEU A 1 167 ? -5.694 4.983 2.178 1.00 85.56 167 LEU A CA 1
ATOM 1316 C C . LEU A 1 167 ? -5.729 4.378 0.766 1.00 85.56 167 LEU A C 1
ATOM 1318 O O . LEU A 1 167 ? -6.776 3.909 0.330 1.00 85.56 167 LEU A O 1
ATOM 1322 N N . THR A 1 168 ? -4.598 4.327 0.057 1.00 85.06 168 THR A N 1
ATOM 1323 C CA . THR A 1 168 ? -4.502 3.611 -1.226 1.00 85.06 168 THR A CA 1
ATOM 1324 C C . THR A 1 168 ? -4.808 2.119 -1.050 1.00 85.06 168 THR A C 1
ATOM 1326 O O . THR A 1 168 ? -5.448 1.518 -1.910 1.00 85.06 168 THR A O 1
ATOM 1329 N N . ASP A 1 169 ? -4.447 1.538 0.097 1.00 91.69 169 ASP A N 1
ATOM 1330 C CA . ASP A 1 169 ? -4.644 0.114 0.392 1.00 91.69 169 ASP A CA 1
ATOM 1331 C C . ASP A 1 169 ? -6.108 -0.263 0.670 1.00 91.69 169 ASP A C 1
ATOM 1333 O O . ASP A 1 169 ? -6.449 -1.448 0.706 1.00 91.69 169 ASP A O 1
ATOM 1337 N N . LEU A 1 170 ? -7.018 0.720 0.764 1.00 91.69 170 LEU A N 1
ATOM 1338 C CA . LEU A 1 170 ? -8.465 0.470 0.787 1.00 91.69 170 LEU A CA 1
ATOM 1339 C C . LEU A 1 170 ? -8.930 -0.338 -0.431 1.00 91.69 170 LEU A C 1
ATOM 1341 O O . LEU A 1 170 ? -9.927 -1.058 -0.359 1.00 91.69 170 LEU A O 1
ATOM 1345 N N . MET A 1 171 ? -8.175 -0.293 -1.536 1.00 90.00 171 MET A N 1
ATOM 1346 C CA . MET A 1 171 ? -8.415 -1.145 -2.698 1.00 90.00 171 MET A CA 1
ATOM 1347 C C . MET A 1 171 ? -8.320 -2.646 -2.401 1.00 90.00 171 MET A C 1
ATOM 1349 O O . MET A 1 171 ? -8.664 -3.418 -3.287 1.00 90.00 171 MET A O 1
ATOM 1353 N N . PHE A 1 172 ? -7.878 -3.089 -1.219 1.00 94.31 172 PHE A N 1
ATOM 1354 C CA . PHE A 1 172 ? -7.844 -4.503 -0.815 1.00 94.31 172 PHE A CA 1
ATOM 1355 C C . PHE A 1 172 ? -8.969 -4.894 0.150 1.00 94.31 172 PHE A C 1
ATOM 1357 O O . PHE A 1 172 ? -9.191 -6.084 0.375 1.00 94.31 172 PHE A O 1
ATOM 1364 N N . CYS A 1 173 ? -9.718 -3.923 0.680 1.00 94.00 173 CYS A N 1
ATOM 1365 C CA . CYS A 1 173 ? -10.804 -4.169 1.625 1.00 94.00 173 CYS A CA 1
ATOM 1366 C C . CYS A 1 173 ? -11.946 -4.983 1.017 1.00 94.00 173 CYS A C 1
ATOM 1368 O O . CYS A 1 173 ? -12.153 -5.007 -0.203 1.00 94.00 173 CYS A O 1
ATOM 1370 N N . ARG A 1 174 ? -12.712 -5.663 1.869 1.00 90.88 174 ARG A N 1
ATOM 1371 C CA . ARG A 1 174 ? -13.941 -6.338 1.441 1.00 90.88 174 ARG A CA 1
ATOM 1372 C C . ARG A 1 174 ? -15.038 -5.304 1.212 1.00 90.88 174 ARG A C 1
ATOM 1374 O O . ARG A 1 174 ? -14.983 -4.183 1.713 1.00 90.88 174 ARG A O 1
ATOM 1381 N N . SER A 1 175 ? -16.046 -5.681 0.432 1.00 88.56 175 SER A N 1
ATOM 1382 C CA . SER A 1 175 ? -17.253 -4.861 0.342 1.00 88.56 175 SER A CA 1
ATOM 1383 C C . SER A 1 175 ? -17.892 -4.753 1.731 1.00 88.56 175 SER A C 1
ATOM 1385 O O . SER A 1 175 ? -17.926 -5.740 2.464 1.00 88.56 175 SER A O 1
ATOM 1387 N N . GLY A 1 176 ? -18.354 -3.557 2.094 1.00 88.38 176 GLY A N 1
ATOM 1388 C CA . GLY A 1 176 ? -18.926 -3.278 3.412 1.00 88.38 176 GLY A CA 1
ATOM 1389 C C . GLY A 1 176 ? -17.922 -2.847 4.487 1.00 88.38 176 GLY A C 1
ATOM 1390 O O . GLY A 1 176 ? -18.358 -2.492 5.579 1.00 88.38 176 GLY A O 1
ATOM 1391 N N . THR A 1 177 ? -16.610 -2.817 4.207 1.00 92.31 177 THR A N 1
ATOM 1392 C CA . THR A 1 177 ? -15.631 -2.241 5.144 1.00 92.31 177 THR A CA 1
ATOM 1393 C C . THR A 1 177 ? -15.946 -0.763 5.392 1.00 92.31 177 THR A C 1
ATOM 1395 O O . THR A 1 177 ? -16.016 0.044 4.465 1.00 92.31 177 THR A O 1
ATOM 1398 N N . GLN A 1 178 ? -16.116 -0.394 6.659 1.00 93.62 178 GLN A N 1
ATOM 1399 C CA . GLN A 1 178 ? -16.355 0.980 7.085 1.00 93.62 178 GLN A CA 1
ATOM 1400 C C . GLN A 1 178 ? -15.029 1.731 7.199 1.00 93.62 178 GLN A C 1
ATOM 1402 O O . GLN A 1 178 ? -14.071 1.219 7.775 1.00 93.62 178 GLN A O 1
ATOM 1407 N N . VAL A 1 179 ? -14.972 2.963 6.697 1.00 90.12 179 VAL A N 1
ATOM 1408 C CA . VAL A 1 179 ? -13.768 3.799 6.787 1.00 90.12 179 VAL A CA 1
ATOM 1409 C C . VAL A 1 179 ? -14.115 5.164 7.351 1.00 90.12 179 VAL A C 1
ATOM 1411 O O . VAL A 1 179 ? -15.056 5.803 6.875 1.00 90.12 179 VAL A O 1
ATOM 1414 N N . VAL A 1 180 ? -13.320 5.595 8.330 1.00 91.12 180 VAL A N 1
ATOM 1415 C CA . VAL A 1 180 ? -13.297 6.954 8.873 1.00 91.12 180 VAL A CA 1
ATOM 1416 C C . VAL A 1 180 ? -11.966 7.599 8.493 1.00 91.12 180 VAL A C 1
ATOM 1418 O O . VAL A 1 180 ? -10.910 7.229 9.014 1.00 91.12 180 VAL A O 1
ATOM 1421 N N . ASP A 1 181 ? -12.027 8.563 7.577 1.00 87.38 181 ASP A N 1
ATOM 1422 C CA . ASP A 1 181 ? -10.877 9.377 7.176 1.00 87.38 181 ASP A CA 1
ATOM 1423 C C . ASP A 1 181 ? -10.792 10.639 8.050 1.00 87.38 181 ASP A C 1
ATOM 1425 O O . ASP A 1 181 ? -11.739 11.426 8.106 1.00 87.38 181 ASP A O 1
ATOM 1429 N N . ILE A 1 182 ? -9.664 10.824 8.741 1.00 85.38 182 ILE A N 1
ATOM 1430 C CA . ILE A 1 182 ? -9.380 11.983 9.594 1.00 85.38 182 ILE A CA 1
ATOM 1431 C C . ILE A 1 182 ? -8.516 12.971 8.807 1.00 85.38 182 ILE A C 1
ATOM 1433 O O . ILE A 1 182 ? -7.330 12.741 8.572 1.00 85.38 182 ILE A O 1
ATOM 1437 N N . TYR A 1 183 ? -9.070 14.126 8.468 1.00 78.62 183 TYR A N 1
ATOM 1438 C CA . TYR A 1 183 ? -8.362 15.194 7.763 1.00 78.62 183 TYR A CA 1
ATOM 1439 C C . TYR A 1 183 ? -8.523 16.533 8.498 1.00 78.62 183 TYR A C 1
ATOM 1441 O O . TYR A 1 183 ? -9.500 16.725 9.225 1.00 78.62 183 TYR A O 1
ATOM 1449 N N . PRO A 1 184 ? -7.577 17.478 8.334 1.00 70.56 184 PRO A N 1
ATOM 1450 C CA . PRO A 1 184 ? -7.725 18.825 8.877 1.00 70.56 184 PRO A CA 1
ATOM 1451 C C . PRO A 1 184 ? -8.962 19.516 8.293 1.00 70.56 184 PRO A C 1
ATOM 1453 O O . PRO A 1 184 ? -9.181 19.443 7.086 1.00 70.56 184 PRO A O 1
ATOM 1456 N N . THR A 1 185 ? -9.701 20.286 9.094 1.00 66.25 185 THR A N 1
ATOM 1457 C CA . THR A 1 185 ? -10.950 20.976 8.696 1.00 66.25 185 THR A CA 1
ATOM 1458 C C . THR A 1 185 ? -10.839 21.810 7.410 1.00 66.25 185 THR A C 1
ATOM 1460 O O . THR A 1 185 ? -11.828 22.018 6.717 1.00 66.25 185 THR A O 1
ATOM 1463 N N . ARG A 1 186 ? -9.636 22.288 7.062 1.00 61.97 186 ARG A N 1
ATOM 1464 C CA . ARG A 1 186 ? -9.370 23.107 5.863 1.00 61.97 186 ARG A CA 1
ATOM 1465 C C . ARG A 1 186 ? -8.904 22.310 4.633 1.00 61.97 186 ARG A C 1
ATOM 1467 O O . ARG A 1 186 ? -8.533 22.922 3.638 1.00 61.97 186 ARG A O 1
ATOM 1474 N N . TYR A 1 187 ? -8.878 20.979 4.689 1.00 58.09 187 TYR A N 1
ATOM 1475 C CA . TYR A 1 187 ? -8.321 20.123 3.638 1.00 58.09 187 TYR A CA 1
ATOM 1476 C C . TYR A 1 187 ? -9.356 19.103 3.148 1.00 58.09 187 TYR A C 1
ATOM 1478 O O . TYR A 1 187 ? -9.428 17.997 3.668 1.00 58.09 187 TYR A O 1
ATOM 1486 N N . MET A 1 188 ? -10.157 19.462 2.142 1.00 53.25 188 MET A N 1
ATOM 1487 C CA . MET A 1 188 ? -11.116 18.545 1.514 1.00 53.25 188 MET A CA 1
ATOM 1488 C C . MET A 1 188 ? -10.650 18.220 0.089 1.00 53.25 188 MET A C 1
ATOM 1490 O O . MET A 1 188 ? -10.729 19.065 -0.797 1.00 53.25 188 MET A O 1
ATOM 1494 N N . TYR A 1 189 ? -10.129 17.007 -0.123 1.00 55.03 189 TYR A N 1
ATOM 1495 C CA . TYR A 1 189 ? -9.736 16.493 -1.442 1.00 55.03 189 TYR A CA 1
ATOM 1496 C C . TYR A 1 189 ? -10.389 15.116 -1.655 1.00 55.03 189 TYR A C 1
ATOM 1498 O O . TYR A 1 189 ? -10.020 14.159 -0.969 1.00 55.03 189 TYR A O 1
ATOM 1506 N N . PRO A 1 190 ? -11.360 14.969 -2.575 1.00 53.59 190 PRO A N 1
ATOM 1507 C CA . PRO A 1 190 ? -12.118 13.730 -2.751 1.00 53.59 190 PRO A CA 1
ATOM 1508 C C . PRO A 1 190 ? -11.359 12.705 -3.618 1.00 53.59 190 PRO A C 1
ATOM 1510 O O . PRO A 1 190 ? -11.842 12.285 -4.662 1.00 53.59 190 PRO A O 1
ATOM 1513 N N . LEU A 1 191 ? -10.151 12.303 -3.207 1.00 52.47 191 LEU A N 1
ATOM 1514 C CA . LEU A 1 191 ? -9.317 11.349 -3.964 1.00 52.47 191 LEU A CA 1
ATOM 1515 C C . LEU A 1 191 ? -9.613 9.873 -3.663 1.00 52.47 191 LEU A C 1
ATOM 1517 O O . LEU A 1 191 ? -9.380 9.021 -4.515 1.00 52.47 191 LEU A O 1
ATOM 1521 N N . PHE A 1 192 ? -10.123 9.560 -2.469 1.00 50.44 192 PHE A N 1
ATOM 1522 C CA . PHE A 1 192 ? -10.316 8.178 -1.998 1.00 50.44 192 PHE A CA 1
ATOM 1523 C C . PHE A 1 192 ? -11.794 7.756 -1.914 1.00 50.44 192 PHE A C 1
ATOM 1525 O O . PHE A 1 192 ? -12.113 6.707 -1.358 1.00 50.44 192 PHE A O 1
ATOM 1532 N N . GLY A 1 193 ? -12.709 8.558 -2.469 1.00 45.09 193 GLY A N 1
ATOM 1533 C CA . GLY A 1 193 ? -14.140 8.258 -2.478 1.00 45.09 193 GLY A CA 1
ATOM 1534 C C . GLY A 1 193 ? -14.482 7.164 -3.490 1.00 45.09 193 GLY A C 1
ATOM 1535 O O . GLY A 1 193 ? -14.489 7.408 -4.693 1.00 45.09 193 GLY A O 1
ATOM 1536 N N . THR A 1 194 ? -14.812 5.963 -3.013 1.00 38.81 194 THR A N 1
ATOM 1537 C CA . THR A 1 194 ? -15.585 4.981 -3.790 1.00 38.81 194 THR A CA 1
ATOM 1538 C C . THR A 1 194 ? -16.976 4.842 -3.165 1.00 38.81 194 THR A C 1
ATOM 1540 O O . THR A 1 194 ? -17.094 4.899 -1.942 1.00 38.81 194 THR A O 1
ATOM 1543 N N . PRO A 1 195 ? -18.046 4.629 -3.955 1.00 37.94 195 PRO A N 1
ATOM 1544 C CA . PRO A 1 195 ? -19.427 4.637 -3.454 1.00 37.94 195 PRO A CA 1
ATOM 1545 C C . PRO A 1 195 ? -19.765 3.516 -2.450 1.00 37.94 195 PRO A C 1
ATOM 1547 O O . PRO A 1 195 ? -20.847 3.525 -1.878 1.00 37.94 195 PRO A O 1
ATOM 1550 N N . ALA A 1 196 ? -18.859 2.561 -2.215 1.00 34.34 196 ALA A N 1
ATOM 1551 C CA . ALA A 1 196 ? -19.050 1.464 -1.264 1.00 34.34 196 ALA A CA 1
ATOM 1552 C C . ALA A 1 196 ? -18.430 1.719 0.125 1.00 34.34 196 ALA A C 1
ATOM 1554 O O . ALA A 1 196 ? -18.611 0.898 1.021 1.00 34.34 196 ALA A O 1
ATOM 1555 N N . VAL A 1 197 ? -17.670 2.808 0.304 1.00 40.69 197 VAL A N 1
ATOM 1556 C CA . VAL A 1 197 ? -16.821 3.017 1.484 1.00 40.69 197 VAL A CA 1
ATOM 1557 C C . VAL A 1 197 ? -16.727 4.508 1.802 1.00 40.69 197 VAL A C 1
ATOM 1559 O O . VAL A 1 197 ? -15.801 5.160 1.327 1.00 40.69 197 VAL A O 1
ATOM 1562 N N . THR A 1 198 ? -17.644 5.088 2.590 1.00 44.34 198 THR A N 1
ATOM 1563 C CA . THR A 1 198 ? -17.320 6.328 3.331 1.00 44.34 198 THR A CA 1
ATOM 1564 C C . THR A 1 198 ? -18.296 6.675 4.463 1.00 44.34 198 THR A C 1
ATOM 1566 O O . THR A 1 198 ? -19.479 6.894 4.223 1.00 44.34 198 THR A O 1
ATOM 1569 N N . MET A 1 199 ? -17.771 6.846 5.684 1.00 39.97 199 MET A N 1
ATOM 1570 C CA . MET A 1 199 ? -18.265 7.847 6.635 1.00 39.97 199 MET A CA 1
ATOM 1571 C C . MET A 1 199 ? -17.154 8.891 6.785 1.00 39.97 199 MET A C 1
ATOM 1573 O O . MET A 1 199 ? -16.119 8.641 7.398 1.00 39.97 199 MET A O 1
ATOM 1577 N N . VAL A 1 200 ? -17.343 10.054 6.165 1.00 49.56 200 VAL A N 1
ATOM 1578 C CA . VAL A 1 200 ? -16.422 11.188 6.286 1.00 49.56 200 VAL A CA 1
ATOM 1579 C C . VAL A 1 200 ? -16.786 11.943 7.565 1.00 49.56 200 VAL A C 1
ATOM 1581 O O . VAL A 1 200 ? -17.841 12.569 7.619 1.00 49.56 200 VAL A O 1
ATOM 1584 N N . CYS A 1 201 ? -15.937 11.905 8.592 1.00 41.31 201 CYS A N 1
ATOM 1585 C CA . CYS A 1 201 ? -16.093 12.757 9.772 1.00 41.31 201 CYS A CA 1
ATOM 1586 C C . CYS A 1 201 ? -14.900 13.708 9.867 1.00 41.31 201 CYS A C 1
ATOM 1588 O O . CYS A 1 201 ? -13.818 13.323 10.303 1.00 41.31 201 CYS A O 1
ATOM 1590 N N . GLY A 1 202 ? -15.108 14.964 9.467 1.00 38.03 202 GLY A N 1
ATOM 1591 C CA . GLY A 1 202 ? -14.167 16.036 9.769 1.00 38.03 202 GLY A CA 1
ATOM 1592 C C . GLY A 1 202 ? -14.200 16.349 11.265 1.00 38.03 202 GLY A C 1
ATOM 1593 O O . GLY A 1 202 ? -15.271 16.584 11.822 1.00 38.03 202 GLY A O 1
ATOM 1594 N N . PHE A 1 203 ? -13.038 16.363 11.914 1.00 34.44 203 PHE A N 1
ATOM 1595 C CA . PHE A 1 203 ? -12.893 16.858 13.282 1.00 34.44 203 PHE A CA 1
ATOM 1596 C C . PHE A 1 203 ? -12.213 18.226 13.243 1.00 34.44 203 PHE A C 1
ATOM 1598 O O . PHE A 1 203 ? -11.153 18.383 12.638 1.00 34.44 203 PHE A O 1
ATOM 1605 N N . SER A 1 204 ? -12.820 19.212 13.900 1.00 27.48 204 SER A N 1
ATOM 1606 C CA . SER A 1 204 ? -12.142 20.456 14.264 1.00 27.48 204 SER A CA 1
ATOM 1607 C C . SER A 1 204 ? -11.333 20.198 15.531 1.00 27.48 204 SER A C 1
ATOM 1609 O O . SER A 1 204 ? -11.907 19.776 16.534 1.00 27.48 204 SER A O 1
ATOM 1611 N N . ILE A 1 205 ? -10.014 20.392 15.455 1.00 32.00 205 ILE A N 1
ATOM 1612 C CA . ILE A 1 205 ? -9.133 20.463 16.631 1.00 32.00 205 ILE A CA 1
ATOM 1613 C C . ILE A 1 205 ? -9.164 21.896 17.151 1.00 32.00 205 ILE A C 1
ATOM 1615 O O . ILE A 1 205 ? -9.067 22.806 16.293 1.00 32.00 205 ILE A O 1
#

Sequence (205 aa):
MLACTIRFAIGSRNPFRSGLHIDKYIITNDGASRFQDETLALLGIPREKAIRSYEGLHLKAARLVVPSLQPYWLEPFIANPLPKWGTDFLREQLLKSVNPRPLSGYERIYISRGDAKHRKVLKEHEVTRVLAARGFRAISLGTMSVADQVRLFASAECIIAPHGASLTDLMFCRSGTQVVDIYPTRYMYPLFGTPAVTMVCGFSI

Secondary structure (DSSP, 8-state):
------------S-GGGTT---S-EEE--SS--HHHHHHHHHTT--GGGEEE--TT-----SS-----------TTT------HHHHHHHHHHHHHHH-PPPPTT-SEEEE--TTSSSSPPTTHHHHHHHHHTTTPEEE--TTS-HHHHHHHHTT-SEEEEESSGGGGGGGGSPTT-EEEEE-BTT----SS-BTTB-EE--B--

pLDDT: mean 77.45, std 21.82, range [20.61, 97.56]

Organism: NCBI:txid1172614

Radius of gyration: 19.91 Å; chains: 1; bounding box: 43×38×59 Å

InterPro domains:
  IPR007657 Glycosyltransferase 61 [PTHR20961] (88-199)
  IPR049625 Glycosyltransferase 61, catalytic domain [PF04577] (47-180)